Protein AF-A0A1G3M1B6-F1 (afdb_monomer)

Structure (mmCIF, N/CA/C/O backbone):
data_AF-A0A1G3M1B6-F1
#
_entry.id   AF-A0A1G3M1B6-F1
#
loop_
_atom_site.group_PDB
_atom_site.id
_atom_site.type_symbol
_atom_site.label_atom_id
_atom_site.label_alt_id
_atom_site.label_comp_id
_atom_site.label_asym_id
_atom_site.label_entity_id
_atom_site.label_seq_id
_atom_site.pdbx_PDB_ins_code
_atom_site.Cartn_x
_atom_site.Cartn_y
_atom_site.Cartn_z
_atom_site.occupancy
_atom_site.B_iso_or_equiv
_atom_site.auth_seq_id
_atom_site.auth_comp_id
_atom_site.auth_asym_id
_atom_site.auth_atom_id
_atom_site.pdbx_PDB_model_num
ATOM 1 N N . MET A 1 1 ? -58.747 -35.103 33.837 1.00 44.03 1 MET A N 1
ATOM 2 C CA . MET A 1 1 ? -58.362 -33.796 33.253 1.00 44.03 1 MET A CA 1
ATOM 3 C C . MET A 1 1 ? -57.400 -32.972 34.119 1.00 44.03 1 MET A C 1
ATOM 5 O O . MET A 1 1 ? -56.693 -32.155 33.554 1.00 44.03 1 MET A O 1
ATOM 9 N N . ALA A 1 2 ? -57.280 -33.197 35.438 1.00 38.38 2 ALA A N 1
ATOM 10 C CA . ALA A 1 2 ? -56.383 -32.405 36.297 1.00 38.38 2 ALA A CA 1
ATOM 11 C C . ALA A 1 2 ? -54.868 -32.619 36.060 1.00 38.38 2 ALA A C 1
ATOM 13 O O . ALA A 1 2 ? -54.089 -31.709 36.311 1.00 38.38 2 ALA A O 1
ATOM 14 N N . MET A 1 3 ? -54.435 -33.776 35.535 1.00 38.59 3 MET A N 1
ATOM 15 C CA . MET A 1 3 ? -53.000 -34.067 35.341 1.00 38.59 3 MET A CA 1
ATOM 16 C C . MET A 1 3 ? -52.343 -33.322 34.161 1.00 38.59 3 MET A C 1
ATOM 18 O O . MET A 1 3 ? -51.129 -33.152 34.159 1.00 38.59 3 MET A O 1
ATOM 22 N N . GLY A 1 4 ? -53.118 -32.838 33.180 1.00 49.59 4 GLY A N 1
ATOM 23 C CA . GLY A 1 4 ? -52.572 -32.116 32.019 1.00 49.59 4 GLY A CA 1
ATOM 24 C C . GLY A 1 4 ? -52.162 -30.668 32.324 1.00 49.59 4 GLY A C 1
ATOM 25 O O . GLY A 1 4 ? -51.156 -30.186 31.812 1.00 49.59 4 GLY A O 1
ATOM 26 N N . HIS A 1 5 ? -52.897 -29.989 33.212 1.00 50.50 5 HIS A N 1
ATOM 27 C CA . HIS A 1 5 ? -52.640 -28.586 33.569 1.00 50.50 5 HIS A CA 1
ATOM 28 C C . HIS A 1 5 ? -51.353 -28.399 34.385 1.00 50.50 5 HIS A C 1
ATOM 30 O O . HIS A 1 5 ? -50.631 -27.416 34.200 1.00 50.50 5 HIS A O 1
ATOM 36 N N . THR A 1 6 ? -51.041 -29.341 35.276 1.00 54.41 6 THR A N 1
ATOM 37 C CA . THR A 1 6 ? -49.850 -29.270 36.134 1.00 54.41 6 THR A CA 1
ATOM 38 C C . THR A 1 6 ? -48.569 -29.469 35.326 1.00 54.41 6 THR A C 1
ATOM 40 O O . THR A 1 6 ? -47.599 -28.747 35.537 1.00 54.41 6 THR A O 1
ATOM 43 N N . ALA A 1 7 ? -48.587 -30.384 34.350 1.00 57.50 7 ALA A N 1
ATOM 44 C CA . ALA A 1 7 ? -47.450 -30.646 33.467 1.00 57.50 7 ALA A CA 1
ATOM 45 C C . ALA A 1 7 ? -47.136 -29.453 32.549 1.00 57.50 7 ALA A C 1
ATOM 47 O O . ALA A 1 7 ? -45.978 -29.065 32.416 1.00 57.50 7 ALA A O 1
ATOM 48 N N . LEU A 1 8 ? -48.165 -28.818 31.978 1.00 60.41 8 LEU A N 1
ATOM 49 C CA . LEU A 1 8 ? -48.003 -27.643 31.118 1.00 60.41 8 LEU A CA 1
ATOM 50 C C . LEU A 1 8 ? -47.407 -26.452 31.881 1.00 60.41 8 LEU A C 1
ATOM 52 O O . LEU A 1 8 ? -46.499 -25.784 31.395 1.00 60.41 8 LEU A O 1
ATOM 56 N N . THR A 1 9 ? -47.872 -26.233 33.113 1.00 59.22 9 THR A N 1
ATOM 57 C CA . THR A 1 9 ? -47.370 -25.157 33.980 1.00 59.22 9 THR A CA 1
ATOM 58 C C . THR A 1 9 ? -45.910 -25.396 34.374 1.00 59.22 9 THR A C 1
ATOM 60 O O . THR A 1 9 ? -45.113 -24.459 34.392 1.00 59.22 9 THR A O 1
ATOM 63 N N . LEU A 1 10 ? -45.537 -26.651 34.647 1.00 62.06 10 LEU A N 1
ATOM 64 C CA . LEU A 1 10 ? -44.158 -27.025 34.958 1.00 62.06 10 LEU A CA 1
ATOM 65 C C . LEU A 1 10 ? -43.232 -26.836 33.747 1.00 62.06 10 LEU A C 1
ATOM 67 O O . LEU A 1 10 ? -42.125 -26.329 33.901 1.00 62.06 10 LEU A O 1
ATOM 71 N N . ASN A 1 11 ? -43.700 -27.188 32.546 1.00 64.31 11 ASN A N 1
ATOM 72 C CA . ASN A 1 11 ? -42.941 -27.022 31.306 1.00 64.31 11 ASN A CA 1
ATOM 73 C C . ASN A 1 11 ? -42.730 -25.547 30.953 1.00 64.31 11 ASN A C 1
ATOM 75 O O . ASN A 1 11 ? -41.626 -25.178 30.574 1.00 64.31 11 ASN A O 1
ATOM 79 N N . ILE A 1 12 ? -43.739 -24.693 31.154 1.00 61.50 12 ILE A N 1
ATOM 80 C CA . ILE A 1 12 ? -43.593 -23.241 30.970 1.00 61.50 12 ILE A CA 1
ATOM 81 C C . ILE A 1 12 ? -42.586 -22.677 31.978 1.00 61.50 12 ILE A C 1
ATOM 83 O O . ILE A 1 12 ? -41.686 -21.943 31.586 1.00 61.50 12 ILE A O 1
ATOM 87 N N . LYS A 1 13 ? -42.668 -23.062 33.260 1.00 60.50 13 LYS A N 1
ATOM 88 C CA . LYS A 1 13 ? -41.692 -22.624 34.275 1.00 60.50 13 LYS A CA 1
ATOM 89 C C . LYS A 1 13 ? -40.274 -23.112 33.983 1.00 60.50 13 LYS A C 1
ATOM 91 O O . LYS A 1 13 ? -39.322 -22.378 34.215 1.00 60.50 13 LYS A O 1
ATOM 96 N N . ARG A 1 14 ? -40.127 -24.326 33.449 1.00 63.81 14 ARG A N 1
ATOM 97 C CA . ARG A 1 14 ? -38.832 -24.884 33.050 1.00 63.81 14 ARG A CA 1
ATOM 98 C C . ARG A 1 14 ? -38.261 -24.189 31.813 1.00 63.81 14 ARG A C 1
ATOM 100 O O . ARG A 1 14 ? -37.081 -23.87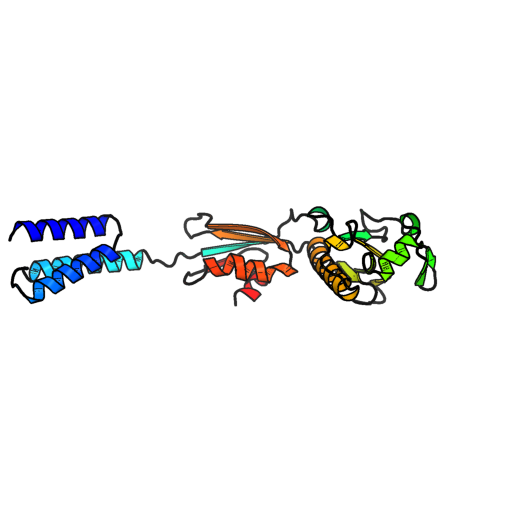3 31.817 1.00 63.81 14 ARG A O 1
ATOM 107 N N . ALA A 1 15 ? -39.088 -23.900 30.809 1.00 59.00 15 ALA A N 1
ATOM 108 C CA . ALA A 1 15 ? -38.682 -23.136 29.628 1.00 59.00 15 ALA A CA 1
ATOM 109 C C . ALA A 1 15 ? -38.277 -21.699 29.997 1.00 59.00 15 ALA A C 1
ATOM 111 O O . ALA A 1 15 ? -37.274 -21.201 29.499 1.00 59.00 15 ALA A O 1
ATOM 112 N N . LEU A 1 16 ? -38.997 -21.067 30.933 1.00 59.03 16 LEU A N 1
ATOM 113 C CA . LEU A 1 16 ? -38.626 -19.761 31.491 1.00 59.03 16 LEU A CA 1
ATOM 114 C C . LEU A 1 16 ? -37.330 -19.812 32.316 1.00 59.03 16 LEU A C 1
ATOM 116 O O . LEU A 1 16 ? -36.578 -18.852 32.305 1.00 59.03 16 LEU A O 1
ATOM 120 N N . SER A 1 17 ? -37.048 -20.921 33.007 1.00 56.62 17 SER A N 1
ATOM 121 C CA . SER A 1 17 ? -35.787 -21.121 33.740 1.00 56.62 17 SER A CA 1
ATOM 122 C C . SER A 1 17 ? -34.580 -21.389 32.832 1.00 56.62 17 SER A C 1
ATOM 124 O O . SER A 1 17 ? -33.453 -21.299 33.310 1.00 56.62 17 SER A O 1
ATOM 126 N N . ASN A 1 18 ? -34.811 -21.759 31.570 1.00 56.44 18 ASN A N 1
ATOM 127 C CA . ASN A 1 18 ? -33.785 -22.093 30.581 1.00 56.44 18 ASN A CA 1
ATOM 128 C C . ASN A 1 18 ? -33.646 -21.010 29.485 1.00 56.44 18 ASN A C 1
ATOM 130 O O . ASN A 1 18 ? -33.019 -21.272 28.466 1.00 56.44 18 ASN A O 1
ATOM 134 N N . ASP A 1 19 ? -34.261 -19.832 29.660 1.00 57.47 19 ASP A N 1
ATOM 135 C CA . ASP A 1 19 ? -34.273 -18.709 28.700 1.00 57.47 19 ASP A CA 1
ATOM 136 C C . ASP A 1 19 ? -34.833 -19.033 27.285 1.00 57.47 19 ASP A C 1
ATOM 138 O O . ASP A 1 19 ? -34.666 -18.271 26.331 1.00 57.47 19 ASP A O 1
ATOM 142 N N . GLU A 1 20 ? -35.617 -20.108 27.125 1.00 66.25 20 GLU A N 1
ATOM 143 C CA . GLU A 1 20 ? -36.234 -20.518 25.847 1.00 66.25 20 GLU A CA 1
ATOM 144 C C . GLU A 1 20 ? -37.612 -19.855 25.619 1.00 66.25 20 GLU A C 1
ATOM 146 O O . GLU A 1 20 ? -38.667 -20.498 25.531 1.00 66.25 20 GLU A O 1
ATOM 151 N N . LEU A 1 21 ? -37.625 -18.524 25.514 1.00 56.81 21 LEU A N 1
ATOM 152 C CA . LEU A 1 21 ? -38.850 -17.708 25.500 1.00 56.81 21 LEU A CA 1
ATOM 153 C C . LEU A 1 21 ? -39.761 -17.958 24.281 1.00 56.81 21 LEU A C 1
ATOM 155 O O . LEU A 1 21 ? -40.980 -17.792 24.374 1.00 56.81 21 LEU A O 1
ATOM 159 N N . GLY A 1 22 ? -39.194 -18.393 23.150 1.00 57.78 22 GLY A N 1
ATOM 160 C CA . GLY A 1 22 ? -39.954 -18.810 21.965 1.00 57.78 22 GLY A CA 1
ATOM 161 C C . GLY A 1 22 ? -40.825 -20.037 22.243 1.00 57.78 22 GLY A C 1
ATOM 162 O O . GLY A 1 22 ? -42.031 -20.006 21.997 1.00 57.78 22 GLY A O 1
ATOM 163 N N . VAL A 1 23 ? -40.235 -21.055 22.876 1.00 66.75 23 VAL A N 1
ATOM 164 C CA . VAL A 1 23 ? -40.915 -22.292 23.286 1.00 66.75 23 VAL A CA 1
ATOM 165 C C . VAL A 1 23 ? -41.970 -21.989 24.350 1.00 66.75 23 VAL A C 1
ATOM 167 O O . VAL A 1 23 ? -43.101 -22.463 24.261 1.00 66.75 23 VAL A O 1
ATOM 170 N N . ALA A 1 24 ? -41.655 -21.127 25.323 1.00 60.12 24 ALA A N 1
ATOM 171 C CA . ALA A 1 24 ? -42.616 -20.705 26.343 1.00 60.12 24 ALA A CA 1
ATOM 172 C C . ALA A 1 24 ? -43.826 -19.951 25.745 1.00 60.12 24 ALA A C 1
ATOM 174 O O . ALA A 1 24 ? -44.966 -20.195 26.152 1.00 60.12 24 ALA A O 1
ATOM 175 N N . LYS A 1 25 ? -43.603 -19.063 24.763 1.00 59.66 25 LYS A N 1
ATOM 176 C CA . LYS A 1 25 ? -44.666 -18.321 24.056 1.00 59.66 25 LYS A CA 1
ATOM 177 C C . LYS A 1 25 ? -45.545 -19.239 23.205 1.00 59.66 25 LYS A C 1
ATOM 179 O O . LYS A 1 25 ? -46.758 -19.034 23.166 1.00 59.66 25 LYS A O 1
ATOM 184 N N . GLU A 1 26 ? -44.957 -20.231 22.545 1.00 66.50 26 GLU A N 1
ATOM 185 C CA . GLU A 1 26 ? -45.672 -21.202 21.712 1.00 66.50 26 GLU A CA 1
ATOM 186 C C . GLU A 1 26 ? -46.520 -22.155 22.564 1.00 66.50 26 GLU A C 1
ATOM 188 O O . GLU A 1 26 ? -47.730 -22.243 22.356 1.00 66.50 26 GLU A O 1
ATOM 193 N N . LEU A 1 27 ? -45.947 -22.715 23.637 1.00 65.31 27 LEU A N 1
ATOM 194 C CA . LEU A 1 27 ? -46.677 -23.536 24.610 1.00 65.31 27 LEU A CA 1
ATOM 195 C C . LEU A 1 27 ? -47.855 -22.782 25.242 1.00 65.31 27 LEU A C 1
ATOM 197 O O . LEU A 1 27 ? -48.919 -23.362 25.464 1.00 65.31 27 LEU A O 1
ATOM 201 N N . LEU A 1 28 ? -47.696 -21.483 25.521 1.00 60.91 28 LEU A N 1
ATOM 202 C CA . LEU A 1 28 ? -48.781 -20.652 26.043 1.00 60.91 28 LEU A CA 1
ATOM 203 C C . LEU A 1 28 ? -49.847 -20.349 24.979 1.00 60.91 28 LEU A C 1
ATOM 205 O O . LEU A 1 28 ? -51.035 -20.299 25.302 1.00 60.91 28 LEU A O 1
ATOM 209 N N . ARG A 1 29 ? -49.449 -20.137 23.719 1.00 63.00 29 ARG A N 1
ATOM 210 C CA . ARG A 1 29 ? -50.378 -19.924 22.601 1.00 63.00 29 ARG A CA 1
ATOM 211 C C . ARG A 1 29 ? -51.223 -21.171 22.358 1.00 63.00 29 ARG A C 1
ATOM 213 O O . ARG A 1 29 ? -52.436 -21.037 22.224 1.00 63.00 29 ARG A O 1
ATOM 220 N N . ASP A 1 30 ? -50.618 -22.350 22.404 1.00 65.31 30 ASP A N 1
ATOM 221 C CA . ASP A 1 30 ? -51.312 -23.634 22.264 1.00 65.31 30 ASP A CA 1
ATOM 222 C C . ASP A 1 30 ? -52.236 -23.912 23.458 1.00 65.31 30 ASP A C 1
ATOM 224 O O . ASP A 1 30 ? -53.377 -24.362 23.296 1.00 65.31 30 ASP A O 1
ATOM 228 N N . ALA A 1 31 ? -51.801 -23.548 24.670 1.00 59.53 31 ALA A N 1
ATOM 229 C CA . ALA A 1 31 ? -52.639 -23.582 25.867 1.00 59.53 31 ALA A CA 1
ATOM 230 C C . ALA A 1 31 ? -53.869 -22.670 25.728 1.00 59.53 31 ALA A C 1
ATOM 232 O O . ALA A 1 31 ? -54.990 -23.070 26.023 1.00 59.53 31 ALA A O 1
ATOM 233 N N . LEU A 1 32 ? -53.677 -21.436 25.256 1.00 55.38 32 LEU A N 1
ATOM 234 C CA . LEU A 1 32 ? -54.751 -20.455 25.080 1.00 55.38 32 LEU A CA 1
ATOM 235 C C . LEU A 1 32 ? -55.671 -20.797 23.900 1.00 55.38 32 LEU A C 1
ATOM 237 O O . LEU A 1 32 ? -56.878 -20.577 23.997 1.00 55.38 32 LEU A O 1
ATOM 241 N N . GLY A 1 33 ? -55.128 -21.372 22.825 1.00 55.00 33 GLY A N 1
ATOM 242 C CA . GLY A 1 33 ? -55.884 -21.863 21.673 1.00 55.00 33 GLY A CA 1
ATOM 243 C C . GLY A 1 33 ? -56.775 -23.055 22.028 1.00 55.00 33 GLY A C 1
ATOM 244 O O . GLY A 1 33 ? -57.937 -23.093 21.630 1.00 55.00 33 GLY A O 1
ATOM 245 N N . SER A 1 34 ? -56.281 -23.976 22.860 1.00 54.16 34 SER A N 1
ATOM 246 C CA . SER A 1 34 ? -57.078 -25.097 23.384 1.00 54.16 34 SER A CA 1
ATOM 247 C C . SER A 1 34 ? -58.117 -24.674 24.440 1.00 54.16 34 SER A C 1
ATOM 249 O O . SER A 1 34 ? -59.153 -25.325 24.583 1.00 54.16 34 SER A O 1
ATOM 251 N N . LEU A 1 35 ? -57.910 -23.539 25.121 1.00 48.62 35 LEU A N 1
ATOM 252 C CA . LEU A 1 35 ? -58.845 -22.958 26.099 1.00 48.62 35 LEU A CA 1
ATOM 253 C C . LEU A 1 35 ? -60.048 -22.232 25.483 1.00 48.62 35 LEU A C 1
ATOM 255 O O . LEU A 1 35 ? -61.020 -21.973 26.193 1.00 48.62 35 LEU A O 1
ATOM 259 N N . GLY A 1 36 ? -60.032 -21.948 24.177 1.00 45.16 36 GLY A N 1
ATOM 260 C CA . GLY A 1 36 ? -61.190 -21.399 23.461 1.00 45.16 36 GLY A CA 1
ATOM 261 C C . GLY A 1 36 ? -62.419 -22.322 23.455 1.00 45.16 36 GLY A C 1
ATOM 262 O O . GLY A 1 36 ? -63.509 -21.868 23.117 1.00 45.16 36 GLY A O 1
ATOM 263 N N . GLY A 1 37 ? -62.263 -23.595 23.850 1.00 42.78 37 GLY A N 1
ATOM 264 C CA . GLY A 1 37 ? -63.334 -24.596 23.850 1.00 42.78 37 GLY A CA 1
ATOM 265 C C . GLY A 1 37 ? -63.763 -25.151 25.212 1.00 42.78 37 GLY A C 1
ATOM 266 O O . GLY A 1 37 ? -64.816 -25.779 25.282 1.00 42.78 37 GLY A O 1
ATOM 267 N N . LEU A 1 38 ? -63.013 -24.954 26.303 1.00 36.50 38 LEU A N 1
ATOM 268 C CA . LEU A 1 38 ? -63.333 -25.578 27.596 1.00 36.50 38 LEU A CA 1
ATOM 269 C C . LEU A 1 38 ? -63.014 -24.634 28.761 1.00 36.50 38 LEU A C 1
ATOM 271 O O . LEU A 1 38 ? -61.859 -24.329 29.054 1.00 36.50 38 LEU A O 1
ATOM 275 N N . GLY A 1 39 ? -64.067 -24.177 29.444 1.00 44.47 39 GLY A N 1
ATOM 276 C CA . GLY A 1 39 ? -63.968 -23.380 30.663 1.00 44.47 39 GLY A CA 1
ATOM 277 C C . GLY A 1 39 ? -63.255 -24.158 31.766 1.00 44.47 39 GLY A C 1
ATOM 278 O O . GLY A 1 39 ? -63.815 -25.098 32.324 1.00 44.47 39 GLY A O 1
ATOM 279 N N . GLY A 1 40 ? -62.015 -23.782 32.075 1.00 47.31 40 GLY A N 1
ATOM 280 C CA . GLY A 1 40 ? -61.227 -24.544 33.042 1.00 47.31 40 GLY A CA 1
ATOM 281 C C . GLY A 1 40 ? -59.827 -24.019 33.331 1.00 47.31 40 GLY A C 1
ATOM 282 O O . GLY A 1 40 ? -58.933 -24.807 33.607 1.00 47.31 40 GLY A O 1
ATOM 283 N N . LEU A 1 41 ? -59.609 -22.707 33.289 1.00 49.25 41 LEU A N 1
ATOM 284 C CA . LEU A 1 41 ? -58.460 -22.084 33.944 1.00 49.25 41 LEU A CA 1
ATOM 285 C C . LEU A 1 41 ? -58.998 -20.883 34.710 1.00 49.25 41 LEU A C 1
ATOM 287 O O . LEU A 1 41 ? -59.604 -19.990 34.115 1.00 49.25 41 LEU A O 1
ATOM 291 N N . ASP A 1 42 ? -58.849 -20.910 36.036 1.00 58.03 42 ASP A N 1
ATOM 292 C CA . ASP A 1 42 ? -59.257 -19.805 36.895 1.00 58.03 42 ASP A CA 1
ATOM 293 C C . ASP A 1 42 ? -58.657 -18.508 36.334 1.00 58.03 42 ASP A C 1
ATOM 295 O O . ASP A 1 42 ? -57.450 -18.424 36.073 1.00 58.03 42 ASP A O 1
ATOM 299 N N . LYS A 1 43 ? -59.510 -17.503 36.097 1.00 56.09 43 LYS A N 1
ATOM 300 C CA . LYS A 1 43 ? -59.116 -16.208 35.518 1.00 56.09 43 LYS A CA 1
ATOM 301 C C . LYS A 1 43 ? -57.971 -15.582 36.319 1.00 56.09 43 LYS A C 1
ATOM 303 O O . LYS A 1 43 ? -57.142 -14.870 35.753 1.00 56.09 43 LYS A O 1
ATOM 308 N N . THR A 1 44 ? -57.903 -15.897 37.609 1.00 55.50 44 THR A N 1
ATOM 309 C CA . THR A 1 44 ? -56.838 -15.510 38.535 1.00 55.50 44 THR A CA 1
ATOM 310 C C . THR A 1 44 ? -55.486 -16.116 38.150 1.00 55.50 44 THR A C 1
ATOM 312 O O . THR A 1 44 ? -54.487 -15.403 38.090 1.00 55.50 44 THR A O 1
ATOM 315 N N . MET A 1 45 ? -55.450 -17.401 37.790 1.00 53.56 45 MET A N 1
ATOM 316 C CA . MET A 1 45 ? -54.224 -18.116 37.421 1.00 53.56 45 MET A CA 1
ATOM 317 C C . MET A 1 45 ? -53.722 -17.715 36.028 1.00 53.56 45 MET A C 1
ATOM 319 O O . MET A 1 45 ? -52.528 -17.493 35.839 1.00 53.56 45 MET A O 1
ATOM 323 N N . ALA A 1 46 ? -54.630 -17.504 35.068 1.00 56.94 46 ALA A N 1
ATOM 324 C CA . ALA A 1 46 ? -54.271 -16.958 33.756 1.00 56.94 46 ALA A CA 1
ATOM 325 C C . ALA A 1 46 ? -53.707 -15.527 33.858 1.00 56.94 46 ALA A C 1
ATOM 327 O O . ALA A 1 46 ? -52.792 -15.158 33.120 1.00 56.94 46 ALA A O 1
ATOM 328 N N . ARG A 1 47 ? -54.231 -14.719 34.790 1.00 60.66 47 ARG A N 1
ATOM 329 C CA . ARG A 1 47 ? -53.720 -13.374 35.077 1.00 60.66 47 ARG A CA 1
ATOM 330 C C . ARG A 1 47 ? -52.343 -13.417 35.743 1.00 60.66 47 ARG A C 1
ATOM 332 O O . ARG A 1 47 ? -51.501 -12.605 35.379 1.00 60.66 47 ARG A O 1
ATOM 339 N N . ALA A 1 48 ? -52.103 -14.370 36.646 1.00 60.69 48 ALA A N 1
ATOM 340 C CA . ALA A 1 48 ? -50.806 -14.568 37.295 1.00 60.69 48 ALA A CA 1
ATOM 341 C C . ALA A 1 48 ? -49.717 -15.000 36.298 1.00 60.69 48 ALA A C 1
ATOM 343 O O . ALA A 1 48 ? -48.657 -14.388 36.264 1.00 60.69 48 ALA A O 1
ATOM 344 N N . ILE A 1 49 ? -50.005 -15.965 35.417 1.00 60.47 49 ILE A N 1
ATOM 345 C CA . ILE A 1 49 ? -49.045 -16.424 34.396 1.00 60.47 49 ILE A CA 1
ATOM 346 C C . ILE A 1 49 ? -48.746 -15.315 33.379 1.00 60.47 49 ILE A C 1
ATOM 348 O O . ILE A 1 49 ? -47.597 -15.128 32.992 1.00 60.47 49 ILE A O 1
ATOM 352 N N . ARG A 1 50 ? -49.754 -14.528 32.968 1.00 60.88 50 ARG A N 1
ATOM 353 C CA . ARG A 1 50 ? -49.512 -13.344 32.125 1.00 60.88 50 ARG A CA 1
ATOM 354 C C . ARG A 1 50 ? -48.663 -12.297 32.832 1.00 60.88 50 ARG A C 1
ATOM 356 O O . ARG A 1 50 ? -47.855 -11.672 32.164 1.00 60.88 50 ARG A O 1
ATOM 363 N N . ALA A 1 51 ? -48.862 -12.084 34.133 1.00 63.53 51 ALA A N 1
ATOM 364 C CA . ALA A 1 51 ? -48.057 -11.146 34.903 1.00 63.53 51 ALA A CA 1
ATOM 365 C C . ALA A 1 51 ? -46.603 -11.623 34.999 1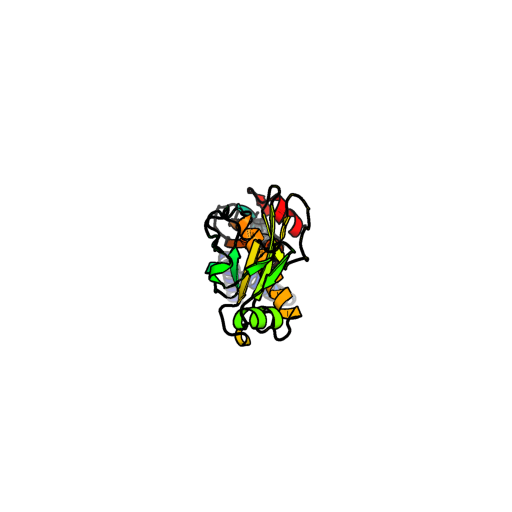.00 63.53 51 ALA A C 1
ATOM 367 O O . ALA A 1 51 ? -45.729 -10.837 34.668 1.00 63.53 51 ALA A O 1
ATOM 368 N N . GLU A 1 52 ? -46.363 -12.900 35.326 1.00 58.06 52 GLU A N 1
ATOM 369 C CA . GLU A 1 52 ? -45.017 -13.500 35.359 1.00 58.06 52 GLU A CA 1
ATOM 370 C C . GLU A 1 52 ? -44.325 -13.467 33.993 1.00 58.06 52 GLU A C 1
ATOM 372 O O . GLU A 1 52 ? -43.149 -13.134 33.916 1.00 58.06 52 GLU A O 1
ATOM 377 N N . LEU A 1 53 ? -45.043 -13.749 32.900 1.00 57.03 53 LEU A N 1
ATOM 378 C CA . LEU A 1 53 ? -44.499 -13.614 31.546 1.00 57.03 53 LEU A CA 1
ATOM 379 C C . LEU A 1 53 ? -44.199 -12.167 31.177 1.00 57.03 53 LEU A C 1
ATOM 381 O O . LEU A 1 53 ? -43.281 -11.931 30.405 1.00 57.03 53 LEU 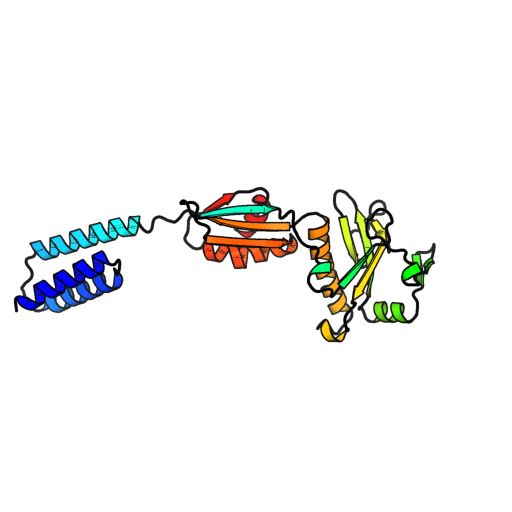A O 1
ATOM 385 N N . ARG A 1 54 ? -44.969 -11.206 31.695 1.00 60.38 54 ARG A N 1
ATOM 386 C CA . ARG A 1 54 ? -44.728 -9.784 31.455 1.00 60.38 54 ARG A CA 1
ATOM 387 C C . ARG A 1 54 ? -43.535 -9.292 32.259 1.00 60.38 54 ARG A C 1
ATOM 389 O O . ARG A 1 54 ? -42.713 -8.618 31.681 1.00 60.38 54 ARG A O 1
ATOM 396 N N . THR A 1 55 ? -43.367 -9.699 33.517 1.00 60.25 55 THR A N 1
ATOM 397 C CA . THR A 1 55 ? -42.143 -9.407 34.282 1.00 60.25 55 THR A CA 1
ATOM 398 C C . THR A 1 55 ? -40.923 -10.157 33.757 1.00 60.25 55 THR A C 1
ATOM 400 O O . THR A 1 55 ? -39.832 -9.606 33.807 1.00 60.25 55 THR A O 1
ATOM 403 N N . ALA A 1 56 ? -41.073 -11.376 33.232 1.00 54.31 56 ALA A N 1
ATOM 404 C CA . ALA A 1 56 ? -39.987 -12.091 32.561 1.00 54.31 56 ALA A CA 1
ATOM 405 C C . ALA A 1 56 ? -39.655 -11.465 31.198 1.00 54.31 56 ALA A C 1
ATOM 407 O O . ALA A 1 56 ? -38.488 -11.359 30.853 1.00 54.31 56 ALA A O 1
ATOM 408 N N . SER A 1 57 ? -40.660 -11.001 30.445 1.00 52.28 57 SER A N 1
ATOM 409 C CA . SER A 1 57 ? -40.468 -10.246 29.200 1.00 52.28 57 SER A CA 1
ATOM 410 C C . SER A 1 57 ? -39.849 -8.884 29.473 1.00 52.28 57 SER A C 1
ATOM 412 O O . SER A 1 57 ? -38.903 -8.548 28.793 1.00 52.28 57 SER A O 1
ATOM 414 N N . ASP A 1 58 ? -40.309 -8.138 30.477 1.00 48.25 58 ASP A N 1
ATOM 415 C CA . ASP A 1 58 ? -39.745 -6.842 30.868 1.00 48.25 58 ASP A CA 1
ATOM 416 C C . ASP A 1 58 ? -38.328 -7.031 31.435 1.00 48.25 58 ASP A C 1
ATOM 418 O O . ASP A 1 58 ? -37.433 -6.258 31.125 1.00 48.25 58 ASP A O 1
ATOM 422 N N . GLY A 1 59 ? -38.089 -8.095 32.212 1.00 43.00 59 GLY A N 1
ATOM 423 C CA . GLY A 1 59 ? -36.768 -8.458 32.735 1.00 43.00 59 GLY A CA 1
ATOM 424 C C . GLY A 1 59 ? -35.799 -8.987 31.673 1.00 43.00 59 GLY A C 1
ATOM 425 O O . GLY A 1 59 ? -34.590 -8.902 31.870 1.00 43.00 59 GLY A O 1
ATOM 426 N N . MET A 1 60 ? -36.308 -9.494 30.545 1.00 41.84 60 MET A N 1
ATOM 427 C CA . MET A 1 60 ? -35.509 -9.964 29.411 1.00 41.84 60 MET A CA 1
ATOM 428 C C . MET A 1 60 ? -35.387 -8.912 28.301 1.00 41.84 60 MET A C 1
ATOM 430 O O . MET A 1 60 ? -34.349 -8.855 27.662 1.00 41.84 60 MET A O 1
ATOM 434 N N . GLU A 1 61 ? -36.351 -8.002 28.141 1.00 36.50 61 GLU A N 1
ATOM 435 C CA . GLU A 1 61 ? -36.198 -6.737 27.403 1.00 36.50 61 GLU A CA 1
ATOM 436 C C . GLU A 1 61 ? -35.157 -5.847 28.094 1.00 36.50 61 GLU A C 1
ATOM 438 O O . GLU A 1 61 ? -34.393 -5.175 27.413 1.00 36.50 61 GLU A O 1
ATOM 443 N N . HIS A 1 62 ? -35.019 -5.944 29.422 1.00 38.22 62 HIS A N 1
ATOM 444 C CA . HIS A 1 62 ? -33.893 -5.365 30.161 1.00 38.22 62 HIS A CA 1
ATOM 445 C C . HIS A 1 62 ? -32.591 -6.190 30.117 1.00 38.22 62 HIS A C 1
ATOM 447 O O . HIS A 1 62 ? -31.577 -5.701 30.604 1.00 38.22 62 HIS A O 1
ATOM 453 N N . ARG A 1 63 ? -32.601 -7.413 29.561 1.00 36.62 63 ARG A N 1
ATOM 454 C CA . ARG A 1 63 ? -31.392 -8.187 29.192 1.00 36.62 63 ARG A CA 1
ATOM 455 C C . ARG A 1 63 ? -31.063 -8.105 27.700 1.00 36.62 63 ARG A C 1
ATOM 457 O O . ARG A 1 63 ? -29.982 -8.508 27.302 1.00 36.62 63 ARG A O 1
ATOM 464 N N . VAL A 1 64 ? -31.951 -7.522 26.894 1.00 39.91 64 VAL A N 1
ATOM 465 C CA . VAL A 1 64 ? -31.592 -6.820 25.654 1.00 39.91 64 VAL A CA 1
ATOM 466 C C . VAL A 1 64 ? -31.228 -5.378 26.030 1.00 39.91 64 VAL A C 1
ATOM 468 O O . VAL A 1 64 ? -31.693 -4.404 25.445 1.00 39.91 64 VAL A O 1
ATOM 471 N N . THR A 1 65 ? -30.420 -5.217 27.076 1.00 38.38 65 THR A N 1
ATOM 472 C CA . THR A 1 65 ? -29.583 -4.032 27.213 1.00 38.38 65 THR A CA 1
ATOM 473 C C . THR A 1 65 ? -28.705 -4.007 25.979 1.00 38.38 65 THR A C 1
ATOM 475 O O . THR A 1 65 ? -28.051 -4.999 25.676 1.00 38.38 65 THR A O 1
ATOM 478 N N . GLY A 1 66 ? -28.767 -2.920 25.212 1.00 46.69 66 GLY A N 1
ATOM 479 C CA . GLY A 1 66 ? -27.847 -2.716 24.108 1.00 46.69 66 GLY A CA 1
ATOM 480 C C . GLY A 1 66 ? -26.436 -2.851 24.651 1.00 46.69 66 GLY A C 1
ATOM 481 O O . GLY A 1 66 ? -26.008 -1.988 25.409 1.00 46.69 66 GLY A O 1
ATOM 482 N N . ASP A 1 67 ? -25.761 -3.954 24.321 1.00 62.97 67 ASP A N 1
ATOM 483 C CA . ASP A 1 67 ? -24.356 -4.126 24.662 1.00 62.97 67 ASP A CA 1
ATOM 484 C C . ASP A 1 67 ? -23.635 -2.950 24.026 1.00 62.97 67 ASP A C 1
ATOM 486 O O . ASP A 1 67 ? -23.514 -2.877 22.796 1.00 62.97 67 ASP A O 1
ATOM 490 N N . LYS A 1 68 ? -23.231 -1.986 24.847 1.00 81.19 68 LYS A N 1
ATOM 491 C CA . LYS A 1 68 ? -22.439 -0.885 24.350 1.00 81.19 68 LYS A CA 1
ATOM 492 C C . LYS A 1 68 ? -21.072 -1.459 24.006 1.00 81.19 68 LYS A C 1
ATOM 494 O O . LYS A 1 68 ? -20.364 -1.965 24.872 1.00 81.19 68 LYS A O 1
ATOM 499 N N . LEU A 1 69 ? -20.714 -1.405 22.733 1.00 87.00 69 LEU A N 1
ATOM 500 C CA . LEU A 1 69 ? -19.422 -1.879 22.263 1.00 87.00 69 LEU A CA 1
ATOM 501 C C . LEU A 1 69 ? -18.398 -0.754 22.303 1.00 87.00 69 LEU A C 1
ATOM 503 O O . LEU A 1 69 ? -18.690 0.391 21.948 1.00 87.00 69 LEU A O 1
ATOM 507 N N . ILE A 1 70 ? -17.180 -1.083 22.704 1.00 89.38 70 ILE A N 1
ATOM 508 C CA . ILE A 1 70 ? -16.044 -0.173 22.651 1.00 89.38 70 ILE A CA 1
ATOM 509 C C . ILE A 1 70 ? -15.155 -0.649 21.511 1.00 89.38 70 ILE A C 1
ATOM 511 O O . ILE A 1 70 ? -14.596 -1.739 21.559 1.00 89.38 70 ILE A O 1
ATOM 515 N N . VAL A 1 71 ? -15.042 0.172 20.470 1.00 90.31 71 VAL A N 1
ATOM 516 C CA . VAL A 1 71 ? -14.134 -0.080 19.349 1.00 90.31 71 VAL A CA 1
ATOM 517 C C . VAL A 1 71 ? -12.891 0.766 19.560 1.00 90.31 71 VAL A C 1
ATOM 519 O O . VAL A 1 71 ? -12.943 1.995 19.458 1.00 90.31 71 VAL A O 1
ATOM 522 N N . THR A 1 72 ? -11.770 0.123 19.844 1.00 91.56 72 THR A N 1
ATOM 523 C CA . THR A 1 72 ? -10.481 0.787 20.012 1.00 91.56 72 THR A CA 1
ATOM 524 C C . THR A 1 72 ? -9.659 0.611 18.745 1.00 91.56 72 THR A C 1
ATOM 526 O O . THR A 1 72 ? -9.392 -0.509 18.330 1.00 91.56 72 THR A O 1
ATOM 529 N N . VAL A 1 73 ? -9.253 1.719 18.122 1.00 92.19 73 VAL A N 1
ATOM 530 C CA . VAL A 1 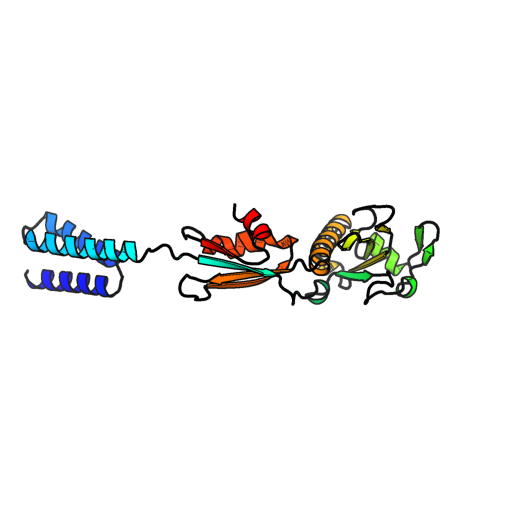73 ? -8.415 1.709 16.913 1.00 92.19 73 VAL A CA 1
ATOM 531 C C . VAL A 1 73 ? -7.045 2.287 17.240 1.00 92.19 73 VAL A C 1
ATOM 533 O O . VAL A 1 73 ? -6.934 3.424 17.715 1.00 92.19 73 VAL A O 1
ATOM 536 N N . LYS A 1 74 ? -5.997 1.515 16.973 1.00 91.69 74 LYS A N 1
ATOM 537 C CA . LYS A 1 74 ? -4.607 1.856 17.296 1.00 91.69 74 LYS A CA 1
ATOM 538 C C . LYS A 1 74 ? -3.741 1.801 16.040 1.00 91.69 74 LYS A C 1
ATOM 540 O O . LYS A 1 74 ? -4.079 1.108 15.080 1.00 91.69 74 LYS A O 1
ATOM 545 N N . TYR A 1 75 ? -2.632 2.538 16.068 1.00 90.75 75 TYR A N 1
ATOM 546 C CA . TYR A 1 75 ? -1.578 2.358 15.078 1.00 90.75 75 TYR A CA 1
ATOM 547 C C . TYR A 1 75 ? -0.837 1.052 15.350 1.00 90.75 75 TYR A C 1
ATOM 549 O O . TYR A 1 75 ? -0.536 0.728 16.500 1.00 90.75 75 TYR A O 1
ATOM 557 N N . ASP A 1 76 ? -0.544 0.321 14.285 1.00 88.12 76 ASP A N 1
ATOM 558 C CA . ASP A 1 76 ? 0.268 -0.887 14.334 1.00 88.12 76 ASP A CA 1
ATOM 559 C C . ASP A 1 76 ? 1.739 -0.513 14.116 1.00 88.12 76 ASP A C 1
ATOM 561 O O . ASP A 1 76 ? 2.151 -0.164 13.006 1.00 88.12 76 ASP A O 1
ATOM 565 N N . SER A 1 77 ? 2.532 -0.538 15.190 1.00 81.62 77 SER A N 1
ATOM 566 C CA . SER A 1 77 ? 3.971 -0.261 15.121 1.00 81.62 77 SER A CA 1
ATOM 567 C C . SER A 1 77 ? 4.789 -1.430 14.576 1.00 81.62 77 SER A C 1
ATOM 569 O O . SER A 1 77 ? 5.921 -1.216 14.146 1.00 81.62 77 SER A O 1
ATOM 571 N N . ASP A 1 78 ? 4.226 -2.640 14.588 1.00 85.25 78 ASP A N 1
ATOM 572 C CA . ASP A 1 78 ? 4.884 -3.878 14.161 1.00 85.25 78 ASP A CA 1
ATOM 573 C C . ASP A 1 78 ? 4.396 -4.315 12.768 1.00 85.25 78 ASP A C 1
ATOM 575 O O . ASP A 1 78 ? 4.493 -5.485 12.382 1.00 85.25 78 ASP A O 1
ATOM 579 N N . LEU A 1 79 ? 3.909 -3.345 11.985 1.00 84.94 79 LEU A N 1
ATOM 580 C CA . LEU A 1 79 ? 3.433 -3.545 10.628 1.00 84.94 79 LEU A CA 1
ATOM 581 C C . LEU A 1 79 ? 4.557 -4.096 9.750 1.00 84.94 79 LEU A C 1
ATOM 583 O O . LEU A 1 79 ? 5.563 -3.440 9.455 1.00 84.94 79 LEU A O 1
ATOM 587 N N . GLN A 1 80 ? 4.369 -5.327 9.307 1.00 84.44 80 GLN A N 1
ATOM 588 C CA . GLN A 1 80 ? 5.335 -5.992 8.453 1.00 84.44 80 GLN A CA 1
ATOM 589 C C . GLN A 1 80 ? 5.376 -5.335 7.057 1.00 84.44 80 GLN A C 1
ATOM 591 O O . GLN A 1 80 ? 4.397 -4.752 6.577 1.00 84.44 80 GLN A O 1
ATOM 596 N N . CYS A 1 81 ? 6.540 -5.399 6.407 1.00 85.12 81 CYS A N 1
ATOM 597 C CA . CYS A 1 81 ? 6.749 -4.765 5.111 1.00 85.12 81 CYS A CA 1
ATOM 598 C C . CYS A 1 81 ? 6.007 -5.530 4.000 1.00 85.12 81 CYS A C 1
ATOM 600 O O . CYS A 1 81 ? 6.163 -6.750 3.915 1.00 85.12 81 CYS A O 1
ATOM 602 N N . PRO A 1 82 ? 5.299 -4.850 3.075 1.00 85.12 82 PRO A N 1
ATOM 603 C CA . PRO A 1 82 ? 4.625 -5.506 1.949 1.00 85.12 82 PRO A CA 1
ATOM 604 C C . PRO A 1 82 ? 5.551 -6.344 1.059 1.00 85.12 82 PRO A C 1
ATOM 606 O O . PRO A 1 82 ? 5.100 -7.266 0.382 1.00 85.12 82 PRO A O 1
ATOM 609 N N . THR A 1 83 ? 6.854 -6.041 1.041 1.00 82.31 83 THR A N 1
ATOM 610 C CA . THR A 1 83 ? 7.841 -6.847 0.306 1.00 82.31 83 THR A CA 1
ATOM 611 C C . THR A 1 83 ? 8.073 -8.222 0.925 1.00 82.31 83 THR A C 1
ATOM 613 O O . THR A 1 83 ? 8.538 -9.112 0.219 1.00 82.31 83 THR A O 1
ATOM 616 N N . ASP A 1 84 ? 7.753 -8.405 2.207 1.00 77.56 84 ASP A N 1
ATOM 617 C CA . ASP A 1 84 ? 8.118 -9.592 2.986 1.00 77.56 84 ASP A CA 1
ATOM 618 C C . ASP A 1 84 ? 7.006 -10.660 2.999 1.00 77.56 84 ASP A C 1
ATOM 620 O O . ASP A 1 84 ? 7.259 -11.799 3.386 1.00 77.56 84 ASP A O 1
ATOM 624 N N . TRP A 1 85 ? 5.782 -10.310 2.579 1.00 64.38 85 TRP A N 1
ATOM 625 C CA . TRP A 1 85 ? 4.578 -11.143 2.751 1.00 64.38 85 TRP A CA 1
ATOM 626 C C . TRP A 1 85 ? 4.392 -12.233 1.701 1.00 64.38 85 TRP A C 1
ATOM 628 O O . TRP A 1 85 ? 3.927 -13.314 2.042 1.00 64.38 85 TRP A O 1
ATOM 638 N N . ASP A 1 86 ? 4.751 -11.972 0.442 1.00 57.41 86 ASP A N 1
ATOM 639 C CA . ASP A 1 86 ? 4.604 -12.965 -0.640 1.00 57.41 86 ASP A CA 1
ATOM 640 C C . ASP A 1 86 ? 5.500 -12.685 -1.874 1.00 57.41 86 ASP A C 1
ATOM 642 O O . ASP A 1 86 ? 5.359 -13.315 -2.925 1.00 57.41 86 ASP A O 1
ATOM 646 N N . CYS A 1 87 ? 6.447 -11.739 -1.757 1.00 54.06 87 CYS A N 1
ATOM 647 C CA . CYS A 1 87 ? 7.549 -11.481 -2.702 1.00 54.06 87 CYS A CA 1
ATOM 648 C C . CYS A 1 87 ? 7.167 -11.461 -4.196 1.00 54.06 87 CYS A C 1
ATOM 650 O O . CYS A 1 87 ? 7.827 -12.073 -5.039 1.00 54.06 87 CYS A O 1
ATOM 652 N N . GLN A 1 88 ? 6.090 -10.767 -4.550 1.00 76.25 88 GLN A N 1
ATOM 653 C CA . GLN A 1 88 ? 5.668 -10.634 -5.943 1.00 76.25 88 GLN A CA 1
ATOM 654 C C . GLN A 1 88 ? 6.370 -9.461 -6.638 1.00 76.25 88 GLN A C 1
ATOM 656 O O . GLN A 1 88 ? 7.024 -9.647 -7.670 1.00 76.25 88 GLN A O 1
ATOM 661 N N . TRP A 1 89 ? 6.327 -8.286 -6.010 1.00 90.19 89 TRP A N 1
ATOM 662 C CA . TRP A 1 89 ? 7.078 -7.103 -6.413 1.00 90.19 89 TRP A CA 1
ATOM 663 C C . TRP A 1 89 ? 8.177 -6.786 -5.399 1.00 90.19 89 TRP A C 1
ATOM 665 O O . TRP A 1 89 ? 7.920 -6.661 -4.205 1.00 90.19 89 TRP A O 1
ATOM 675 N N . ALA A 1 90 ? 9.400 -6.610 -5.892 1.00 90.75 90 ALA A N 1
ATOM 676 C CA . ALA A 1 90 ? 10.541 -6.156 -5.111 1.00 90.75 90 ALA A CA 1
ATOM 677 C C . ALA A 1 90 ? 10.904 -4.720 -5.505 1.00 90.75 90 ALA A C 1
ATOM 679 O O . ALA A 1 90 ? 11.149 -4.430 -6.683 1.00 90.75 90 ALA A O 1
ATOM 680 N N . LEU A 1 91 ? 10.930 -3.822 -4.518 1.00 92.00 91 LEU A N 1
ATOM 681 C CA . LEU A 1 91 ? 11.331 -2.428 -4.689 1.00 92.00 91 LEU A CA 1
ATOM 682 C C . LEU A 1 91 ? 12.814 -2.277 -4.350 1.00 92.00 91 LEU A C 1
ATOM 684 O O . LEU A 1 91 ? 13.240 -2.548 -3.229 1.00 92.00 91 LEU A O 1
ATOM 688 N N . TYR A 1 92 ? 13.595 -1.798 -5.317 1.00 92.00 92 TYR A N 1
ATOM 689 C CA . TYR A 1 92 ? 15.008 -1.479 -5.132 1.00 92.00 92 TYR A CA 1
ATOM 690 C C . TYR A 1 92 ? 15.218 0.031 -5.256 1.00 92.00 92 TYR A C 1
ATOM 692 O O . TYR A 1 92 ? 15.217 0.554 -6.376 1.00 92.00 92 TYR A O 1
ATOM 700 N N . PRO A 1 93 ? 15.397 0.744 -4.132 1.00 92.00 93 PRO A N 1
ATOM 701 C CA . PRO A 1 93 ? 15.668 2.170 -4.162 1.00 92.00 93 PRO A CA 1
ATOM 702 C C . PRO A 1 93 ? 17.111 2.428 -4.593 1.00 92.00 93 PRO A C 1
ATOM 704 O O . PRO A 1 93 ? 18.013 1.665 -4.254 1.00 92.00 93 PRO A O 1
ATOM 707 N N . PHE A 1 94 ? 17.351 3.525 -5.300 1.00 90.62 94 PHE A N 1
ATOM 708 C CA . PHE A 1 94 ? 18.690 3.962 -5.707 1.00 90.62 94 PHE A CA 1
ATOM 709 C C . PHE A 1 94 ? 19.209 5.142 -4.886 1.00 90.62 94 PHE A C 1
ATOM 711 O O . PHE A 1 94 ? 20.412 5.419 -4.883 1.00 90.62 94 PHE A O 1
ATOM 718 N N . ASN A 1 95 ? 18.323 5.800 -4.143 1.00 84.62 95 ASN A N 1
ATOM 719 C CA . ASN A 1 95 ? 18.672 6.918 -3.289 1.00 84.62 95 ASN A CA 1
ATOM 720 C C . ASN A 1 95 ? 19.544 6.479 -2.113 1.00 84.62 95 ASN A C 1
ATOM 722 O O . ASN A 1 95 ? 19.076 5.790 -1.211 1.00 84.62 95 ASN A O 1
ATOM 726 N N . SER A 1 96 ? 20.786 6.956 -2.052 1.00 79.06 96 SER A N 1
ATOM 727 C CA . SER A 1 96 ? 21.721 6.607 -0.975 1.00 79.06 96 SER A CA 1
ATOM 728 C C . SER A 1 96 ? 21.274 7.044 0.427 1.00 79.06 96 SER A C 1
ATOM 730 O O . SER A 1 96 ? 21.898 6.650 1.407 1.00 79.06 96 SER A O 1
ATOM 732 N N . ARG A 1 97 ? 20.243 7.894 0.545 1.00 79.25 97 ARG A N 1
ATOM 733 C CA . ARG A 1 97 ? 19.646 8.268 1.840 1.00 79.25 97 ARG A CA 1
ATOM 734 C C . ARG A 1 97 ? 18.825 7.136 2.451 1.00 79.25 97 ARG A C 1
ATOM 736 O O . ARG A 1 97 ? 18.602 7.140 3.656 1.00 79.25 97 ARG A O 1
ATOM 743 N N . LEU A 1 98 ? 18.390 6.180 1.635 1.00 80.38 98 LEU A N 1
ATOM 744 C CA . LEU A 1 98 ? 17.596 5.044 2.072 1.00 80.38 98 LEU A CA 1
ATOM 745 C C . LEU A 1 98 ? 18.508 3.888 2.483 1.00 80.38 98 LEU A C 1
ATOM 747 O O . LEU A 1 98 ? 19.480 3.553 1.797 1.00 80.38 98 LEU A O 1
ATOM 751 N N . MET A 1 99 ? 18.179 3.266 3.615 1.00 71.81 99 MET A N 1
ATOM 752 C CA . MET A 1 99 ? 19.028 2.269 4.274 1.00 71.81 99 MET A CA 1
ATOM 753 C C . MET A 1 99 ? 19.222 0.986 3.447 1.00 71.81 99 MET A C 1
ATOM 755 O O . MET A 1 99 ? 20.246 0.321 3.571 1.00 71.81 99 MET A O 1
ATOM 759 N N . ASN A 1 100 ? 18.275 0.661 2.567 1.00 79.88 100 ASN A N 1
ATOM 760 C CA . ASN A 1 100 ? 18.291 -0.501 1.674 1.00 79.88 100 ASN A CA 1
ATOM 761 C C . ASN A 1 100 ? 18.643 -0.146 0.216 1.00 79.88 100 ASN A C 1
ATOM 763 O O . ASN A 1 100 ? 18.345 -0.921 -0.696 1.00 79.88 100 ASN A O 1
ATOM 767 N N . SER A 1 101 ? 19.263 1.014 -0.013 1.00 86.44 101 SER A N 1
ATOM 768 C CA . SER A 1 101 ? 19.601 1.470 -1.360 1.00 86.44 101 SER A CA 1
ATOM 769 C C . SER A 1 101 ? 20.570 0.543 -2.093 1.00 86.44 101 SER A C 1
ATOM 771 O O . SER A 1 101 ? 21.479 -0.062 -1.518 1.00 86.44 101 SER A O 1
ATOM 773 N N . LYS A 1 102 ? 20.347 0.419 -3.399 1.00 87.50 102 LYS A N 1
ATOM 774 C CA . LYS A 1 102 ? 21.148 -0.351 -4.346 1.00 87.50 102 LYS A CA 1
ATOM 775 C C . LYS A 1 102 ? 21.764 0.581 -5.367 1.00 87.50 102 LYS A C 1
ATOM 777 O O . LYS A 1 102 ? 21.180 1.597 -5.735 1.00 87.50 102 LYS A O 1
ATOM 782 N N . ASN A 1 103 ? 22.936 0.231 -5.879 1.00 84.75 103 ASN A N 1
ATOM 783 C CA . ASN A 1 103 ? 23.497 0.996 -6.976 1.00 84.75 103 ASN A CA 1
ATOM 784 C C . ASN A 1 103 ? 22.789 0.610 -8.292 1.00 84.75 103 ASN A C 1
ATOM 786 O O . ASN A 1 103 ? 22.734 -0.579 -8.609 1.00 84.75 103 ASN A O 1
ATOM 790 N N . PRO A 1 104 ? 22.324 1.565 -9.123 1.00 85.56 104 PRO A N 1
ATOM 791 C CA . PRO A 1 104 ? 21.734 1.252 -10.430 1.00 85.56 104 PRO A CA 1
ATOM 792 C C . PRO A 1 104 ? 22.625 0.354 -11.305 1.00 85.56 104 PRO A C 1
ATOM 794 O O . PRO A 1 104 ? 22.137 -0.487 -12.065 1.00 85.56 104 PRO A O 1
ATOM 797 N N . SER A 1 105 ? 23.949 0.494 -11.178 1.00 84.75 105 SER A N 1
ATOM 798 C CA . SER A 1 105 ? 24.914 -0.314 -11.927 1.00 84.75 105 SER A CA 1
ATOM 799 C C . SER A 1 105 ? 24.897 -1.803 -11.561 1.00 84.75 105 SER A C 1
ATOM 801 O O . SER A 1 105 ? 25.258 -2.612 -12.415 1.00 84.75 105 SER A O 1
ATOM 803 N N . GLU A 1 106 ? 24.406 -2.185 -10.374 1.00 86.50 106 GLU A N 1
ATOM 804 C CA . GLU A 1 106 ? 24.183 -3.593 -9.994 1.00 86.50 106 GLU A CA 1
ATOM 805 C C . GLU A 1 106 ? 23.155 -4.266 -10.916 1.00 86.50 106 GLU A C 1
ATOM 807 O O . GLU A 1 106 ? 23.253 -5.458 -11.200 1.00 86.50 106 GLU A O 1
ATOM 812 N N . PHE A 1 107 ? 22.227 -3.485 -11.474 1.00 85.75 107 PHE A N 1
ATOM 813 C CA . PHE A 1 107 ? 21.230 -3.935 -12.450 1.00 85.75 107 PHE A CA 1
ATOM 814 C C . PHE A 1 107 ? 21.685 -3.727 -13.905 1.00 85.75 107 PHE A C 1
ATOM 816 O O . PHE A 1 107 ? 20.919 -3.936 -14.849 1.00 85.75 107 PHE A O 1
ATOM 823 N N . GLY A 1 108 ? 22.926 -3.276 -14.113 1.00 83.81 108 GLY A N 1
ATOM 824 C CA . GLY A 1 108 ? 23.453 -2.890 -15.421 1.00 83.81 108 GLY A CA 1
ATOM 825 C C . GLY A 1 108 ? 22.840 -1.603 -15.982 1.00 83.81 108 GLY A C 1
ATOM 826 O O . GLY A 1 108 ? 23.067 -1.294 -17.155 1.00 83.81 108 GLY A O 1
ATOM 827 N N . LEU A 1 109 ? 22.078 -0.855 -15.175 1.00 86.62 109 LEU A N 1
ATOM 828 C CA . LEU A 1 109 ? 21.488 0.413 -15.583 1.00 86.62 109 LEU A CA 1
ATOM 829 C C . LEU A 1 109 ? 22.581 1.473 -15.707 1.00 86.62 109 LEU A C 1
ATOM 831 O O . LEU A 1 109 ? 23.398 1.677 -14.806 1.00 86.62 109 LEU A O 1
ATOM 835 N N . ARG A 1 110 ? 22.578 2.179 -16.836 1.00 82.44 110 ARG A N 1
ATOM 836 C CA . ARG A 1 110 ? 23.385 3.382 -17.035 1.00 82.44 110 ARG A CA 1
ATOM 837 C C . ARG A 1 110 ? 22.456 4.572 -17.179 1.00 82.44 110 ARG A C 1
ATOM 839 O O . ARG A 1 110 ? 21.756 4.696 -18.182 1.00 82.44 110 ARG A O 1
ATOM 846 N N . MET A 1 111 ? 22.483 5.423 -16.164 1.00 77.12 111 MET A N 1
ATOM 847 C CA . MET A 1 111 ? 21.711 6.658 -16.094 1.00 77.12 111 MET A CA 1
ATOM 848 C C . MET A 1 111 ? 22.480 7.747 -16.845 1.00 77.12 111 MET A C 1
ATOM 850 O O . MET A 1 111 ? 23.569 8.155 -16.433 1.00 77.12 111 MET A O 1
ATOM 854 N N . GLY A 1 112 ? 21.962 8.158 -18.000 1.00 70.00 112 GLY A N 1
ATOM 855 C CA . GLY A 1 112 ? 22.485 9.284 -18.761 1.00 70.00 112 GLY A CA 1
ATOM 856 C C . GLY A 1 112 ? 22.208 10.610 -18.052 1.00 70.00 112 GLY A C 1
ATOM 857 O O . GLY A 1 112 ? 21.221 10.764 -17.337 1.00 70.00 1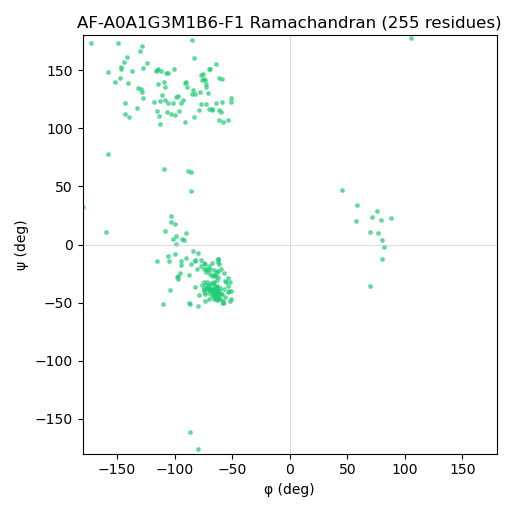12 GLY A O 1
ATOM 858 N N . ARG A 1 113 ? 23.082 11.599 -18.264 1.00 62.75 113 ARG A N 1
ATOM 859 C CA . ARG A 1 113 ? 22.927 12.957 -17.703 1.00 62.75 113 ARG A CA 1
ATOM 860 C C . ARG A 1 113 ? 21.731 13.719 -18.299 1.00 62.75 113 ARG A C 1
ATOM 862 O O . ARG A 1 113 ? 21.318 14.737 -17.764 1.00 62.75 113 ARG A O 1
ATOM 869 N N . ASP A 1 114 ? 21.229 13.222 -19.419 1.00 61.78 114 ASP A N 1
ATOM 870 C CA . ASP A 1 114 ? 20.078 13.667 -20.201 1.00 61.78 114 ASP A CA 1
ATOM 871 C C . ASP A 1 114 ? 18.766 12.966 -19.800 1.00 61.78 114 ASP A C 1
ATOM 873 O O . ASP A 1 114 ? 17.745 13.181 -20.444 1.00 61.78 114 ASP A O 1
ATOM 877 N N . GLY A 1 115 ? 18.783 12.118 -18.764 1.00 65.06 115 GLY A N 1
ATOM 878 C CA . GLY A 1 115 ? 17.620 11.330 -18.345 1.00 65.06 115 GLY A CA 1
ATOM 879 C C . GLY A 1 115 ? 17.381 10.078 -19.194 1.00 65.06 115 GLY A C 1
ATOM 880 O O . GLY A 1 115 ? 16.412 9.363 -18.956 1.00 65.06 115 GLY A O 1
ATOM 881 N N . ASN A 1 116 ? 18.260 9.770 -20.158 1.00 74.19 116 ASN A N 1
ATOM 882 C CA . ASN A 1 116 ? 18.173 8.523 -20.912 1.00 74.19 116 ASN A CA 1
ATOM 883 C C . ASN A 1 116 ? 18.698 7.353 -20.079 1.00 74.19 116 ASN A C 1
ATOM 885 O O . ASN A 1 116 ? 19.874 7.308 -19.707 1.00 74.19 116 ASN A O 1
ATOM 889 N N . ILE A 1 117 ? 17.846 6.357 -19.854 1.00 79.75 117 ILE A N 1
ATOM 890 C CA . ILE A 1 117 ? 18.234 5.111 -19.198 1.00 79.75 117 ILE A CA 1
ATOM 891 C C . ILE A 1 117 ? 18.631 4.091 -20.253 1.00 79.75 117 ILE A C 1
ATOM 893 O O . ILE A 1 117 ? 17.853 3.750 -21.142 1.00 79.75 117 ILE A O 1
ATOM 897 N N . LYS A 1 118 ? 19.848 3.561 -20.129 1.00 84.88 118 LYS A N 1
ATOM 898 C CA . LYS A 1 118 ? 20.271 2.377 -20.881 1.00 84.88 118 LYS A CA 1
ATOM 899 C C . LYS A 1 118 ? 20.241 1.167 -19.963 1.00 84.88 118 LYS A C 1
ATOM 901 O O . LYS A 1 118 ? 21.052 1.074 -19.042 1.00 84.88 118 LYS A O 1
ATOM 906 N N . ALA A 1 119 ? 19.323 0.250 -20.243 1.00 87.56 119 ALA A N 1
ATOM 907 C CA . ALA A 1 119 ? 19.204 -1.028 -19.557 1.00 87.56 119 ALA A CA 1
ATOM 908 C C . ALA A 1 119 ? 19.828 -2.167 -20.389 1.00 87.56 119 ALA A C 1
ATOM 910 O O . ALA A 1 119 ? 19.846 -2.099 -21.623 1.00 87.56 119 ALA A O 1
ATOM 911 N N . PRO A 1 120 ? 20.340 -3.238 -19.754 1.00 89.25 120 PRO A N 1
ATOM 912 C CA . PRO A 1 120 ? 20.733 -4.448 -20.470 1.00 89.25 120 PRO A CA 1
ATOM 913 C C . PRO A 1 120 ? 19.510 -5.113 -21.116 1.00 89.25 120 PRO A C 1
ATOM 915 O O . PRO A 1 120 ? 18.394 -4.978 -20.621 1.00 89.25 120 PRO A O 1
ATOM 918 N N . ILE A 1 121 ? 19.718 -5.894 -22.184 1.00 88.00 121 ILE A N 1
ATOM 919 C CA . ILE A 1 121 ? 18.638 -6.499 -22.996 1.00 88.00 121 ILE A CA 1
ATOM 920 C C . ILE A 1 121 ? 17.604 -7.252 -22.140 1.00 88.00 121 ILE A C 1
ATOM 922 O O . ILE A 1 121 ? 16.403 -7.148 -22.383 1.00 88.00 121 ILE A O 1
ATOM 926 N N . GLY A 1 122 ? 18.056 -7.984 -21.116 1.00 87.94 122 GLY A N 1
ATOM 927 C CA . GLY A 1 122 ? 17.164 -8.711 -20.210 1.00 87.94 122 GLY A CA 1
ATOM 928 C C . GLY A 1 122 ? 16.250 -7.793 -19.394 1.00 87.94 122 GLY A C 1
ATOM 929 O O . GLY A 1 122 ? 15.051 -8.048 -19.303 1.00 87.94 122 GLY A O 1
ATOM 930 N N . LEU A 1 123 ? 16.796 -6.706 -18.845 1.00 89.50 123 LEU A N 1
ATOM 931 C CA . LEU A 1 123 ? 16.029 -5.742 -18.058 1.00 89.50 123 LEU A CA 1
ATOM 932 C C . LEU A 1 123 ? 15.140 -4.869 -18.947 1.00 89.50 123 LEU A C 1
ATOM 934 O O . LEU A 1 123 ? 13.987 -4.638 -18.601 1.00 89.50 123 LEU A O 1
ATOM 938 N N . GLN A 1 124 ? 15.627 -4.476 -20.127 1.00 90.88 124 GLN A N 1
ATOM 939 C CA . GLN A 1 124 ? 14.819 -3.775 -21.125 1.00 90.88 124 GLN A CA 1
ATOM 940 C C . GLN A 1 124 ? 13.577 -4.592 -21.490 1.00 90.88 124 GLN A C 1
ATOM 942 O O . GLN A 1 124 ? 12.466 -4.080 -21.442 1.00 90.88 124 GLN A O 1
ATOM 947 N N . ARG A 1 125 ? 13.736 -5.902 -21.725 1.00 91.31 125 ARG A N 1
ATOM 948 C CA . ARG A 1 125 ? 12.597 -6.789 -21.977 1.00 91.31 125 ARG A CA 1
ATOM 949 C C . ARG A 1 125 ? 11.617 -6.829 -20.802 1.00 91.31 125 ARG A C 1
ATOM 951 O O . ARG A 1 125 ? 10.416 -6.895 -21.042 1.00 91.31 125 ARG A O 1
ATOM 958 N N . LYS A 1 126 ? 12.093 -6.791 -19.549 1.00 91.94 126 LYS A N 1
ATOM 959 C CA . LYS A 1 126 ? 11.205 -6.710 -18.376 1.00 91.94 126 LYS A CA 1
ATOM 960 C C . LYS A 1 126 ? 10.423 -5.390 -18.344 1.00 91.94 126 LYS A C 1
ATOM 962 O O . LYS A 1 126 ? 9.233 -5.432 -18.040 1.00 91.94 126 LYS A O 1
ATOM 967 N N . LEU A 1 127 ? 11.055 -4.264 -18.685 1.00 91.88 127 LEU A N 1
ATOM 968 C CA . LEU A 1 127 ? 10.407 -2.947 -18.781 1.00 91.88 127 LEU A CA 1
ATOM 969 C C . LEU A 1 127 ? 9.348 -2.915 -19.898 1.00 91.88 127 LEU A C 1
ATOM 971 O O . LEU A 1 127 ? 8.223 -2.461 -19.681 1.00 91.88 127 LEU A O 1
ATOM 975 N N . ASP A 1 128 ? 9.676 -3.465 -21.068 1.00 91.19 128 ASP A N 1
ATOM 976 C CA . ASP A 1 128 ? 8.774 -3.518 -22.226 1.00 91.19 128 ASP A CA 1
ATOM 977 C C . ASP A 1 128 ? 7.541 -4.392 -21.940 1.00 91.19 128 ASP A C 1
ATOM 979 O O . ASP A 1 128 ? 6.417 -4.068 -22.319 1.00 91.19 128 ASP A O 1
ATOM 983 N N . VAL A 1 129 ? 7.748 -5.508 -21.236 1.00 91.19 129 VAL A N 1
ATOM 984 C CA . VAL A 1 129 ? 6.705 -6.482 -20.882 1.00 91.19 129 VAL A CA 1
ATOM 985 C C . VAL A 1 129 ? 5.904 -6.051 -19.638 1.00 91.19 129 VAL A C 1
ATOM 987 O O . VAL A 1 129 ? 4.832 -6.603 -19.380 1.00 91.19 129 VAL A O 1
ATOM 990 N N . GLY A 1 130 ? 6.380 -5.066 -18.870 1.00 92.88 130 GLY A N 1
ATOM 991 C CA . GLY A 1 130 ? 5.737 -4.603 -17.635 1.00 92.88 130 GLY A CA 1
ATOM 992 C C . GLY A 1 130 ? 5.933 -5.542 -16.444 1.00 92.88 130 GLY A C 1
ATOM 993 O O . GLY A 1 130 ? 5.059 -5.649 -15.599 1.00 92.88 130 GLY A O 1
ATOM 994 N N . THR A 1 131 ? 7.042 -6.281 -16.405 1.00 93.00 131 THR A N 1
ATOM 995 C CA . THR A 1 131 ? 7.495 -7.057 -15.229 1.00 93.00 131 THR A CA 1
ATOM 996 C C . THR A 1 131 ? 8.620 -6.337 -14.480 1.00 93.00 131 THR A C 1
ATOM 998 O O . THR A 1 131 ? 9.244 -6.896 -13.584 1.00 93.00 131 THR A O 1
ATOM 1001 N N . ALA A 1 132 ? 8.953 -5.127 -14.913 1.00 94.38 132 ALA A N 1
ATOM 1002 C CA . ALA A 1 132 ? 9.744 -4.170 -14.171 1.00 94.38 132 ALA A CA 1
ATOM 1003 C C . ALA A 1 132 ? 9.250 -2.767 -14.529 1.00 94.38 132 ALA A C 1
ATOM 1005 O O . ALA A 1 132 ? 8.800 -2.550 -15.659 1.00 94.38 132 ALA A O 1
ATOM 1006 N N . PHE A 1 133 ? 9.375 -1.827 -13.602 1.00 95.12 133 PHE A N 1
ATOM 1007 C CA . PHE A 1 133 ? 9.039 -0.429 -13.825 1.00 95.12 133 PHE A CA 1
ATOM 1008 C C . PHE A 1 133 ? 10.058 0.482 -13.152 1.00 95.12 133 PHE A C 1
ATOM 1010 O O . PHE A 1 133 ? 10.491 0.224 -12.032 1.00 95.12 133 PHE A O 1
ATOM 1017 N N . MET A 1 134 ? 10.432 1.556 -13.842 1.00 94.56 134 MET A N 1
ATOM 1018 C CA . MET A 1 134 ? 11.205 2.627 -13.225 1.00 94.56 134 MET A CA 1
ATOM 1019 C C . MET A 1 134 ? 10.302 3.447 -12.311 1.00 94.56 134 MET A C 1
ATOM 1021 O O . MET A 1 134 ? 9.143 3.692 -12.659 1.00 94.56 134 MET A O 1
ATOM 1025 N N . LEU A 1 135 ? 10.850 3.876 -11.180 1.00 95.06 135 LEU A N 1
ATOM 1026 C CA . LEU A 1 135 ? 10.116 4.610 -10.162 1.00 95.06 135 LEU A CA 1
ATOM 1027 C C . LEU A 1 135 ? 10.644 6.029 -9.986 1.00 95.06 135 LEU A C 1
ATOM 1029 O O . LEU A 1 135 ? 11.843 6.277 -10.124 1.00 95.06 135 LEU A O 1
ATOM 1033 N N . ASP A 1 136 ? 9.741 6.917 -9.594 1.00 94.62 136 ASP A N 1
ATOM 1034 C CA . ASP A 1 136 ? 10.062 8.225 -9.039 1.00 94.62 136 ASP A CA 1
ATOM 1035 C C . ASP A 1 136 ? 9.816 8.214 -7.528 1.00 94.62 136 ASP A C 1
ATOM 1037 O O . ASP A 1 136 ? 8.902 7.537 -7.043 1.00 94.62 136 ASP A O 1
ATOM 1041 N N . TYR A 1 137 ? 10.623 8.984 -6.803 1.00 94.50 137 TYR A N 1
ATOM 1042 C CA . TYR A 1 137 ? 10.532 9.139 -5.355 1.00 94.50 137 TYR A CA 1
ATOM 1043 C C . TYR A 1 137 ? 10.229 10.593 -4.999 1.00 94.50 137 TYR A C 1
ATOM 1045 O O . TYR A 1 137 ? 10.983 11.490 -5.375 1.00 94.50 137 TYR A O 1
ATOM 1053 N N . TYR A 1 138 ? 9.131 10.822 -4.285 1.00 94.50 138 TYR A N 1
ATOM 1054 C CA . TYR A 1 138 ? 8.738 12.125 -3.754 1.00 94.50 138 TYR A CA 1
ATOM 1055 C C . TYR A 1 138 ? 8.910 12.161 -2.235 1.00 94.50 138 TYR A C 1
ATOM 1057 O O . TYR A 1 138 ? 8.484 11.234 -1.546 1.00 94.50 138 TYR A O 1
ATOM 1065 N N . GLU A 1 139 ? 9.481 13.245 -1.712 1.00 92.25 139 GLU A N 1
ATOM 1066 C CA . GLU A 1 139 ? 9.712 13.420 -0.277 1.00 92.25 139 GLU A CA 1
ATOM 1067 C C . GLU A 1 139 ? 9.412 14.857 0.181 1.00 92.25 139 GLU A C 1
ATOM 1069 O O . GLU A 1 139 ? 10.158 15.785 -0.127 1.00 92.25 139 GLU A O 1
ATOM 1074 N N . HIS A 1 140 ? 8.329 15.050 0.946 1.00 89.38 140 HIS A N 1
ATOM 1075 C CA . HIS A 1 140 ? 7.980 16.350 1.540 1.00 89.38 140 HIS A CA 1
ATOM 1076 C C . HIS A 1 140 ? 7.052 16.203 2.761 1.00 89.38 140 HIS A C 1
ATOM 1078 O O . HIS A 1 140 ? 5.836 16.368 2.677 1.00 89.38 140 HIS A O 1
ATOM 1084 N N . GLY A 1 141 ? 7.618 15.836 3.915 1.00 85.75 141 GLY A N 1
ATOM 1085 C CA . GLY A 1 141 ? 6.851 15.536 5.140 1.00 85.75 141 GLY A CA 1
ATOM 1086 C C . GLY A 1 141 ? 6.236 14.130 5.173 1.00 85.75 141 GLY A C 1
ATOM 1087 O O . GLY A 1 141 ? 5.843 13.662 6.234 1.00 85.75 141 GLY A O 1
ATOM 1088 N N . GLY A 1 142 ? 6.232 13.449 4.031 1.00 87.69 142 GLY A N 1
ATOM 1089 C CA . GLY A 1 142 ? 6.029 12.016 3.859 1.00 87.69 142 GLY A CA 1
ATOM 1090 C C . GLY A 1 142 ? 6.810 11.546 2.632 1.00 87.69 142 GLY A C 1
ATOM 1091 O O . GLY A 1 142 ? 7.372 12.373 1.904 1.00 87.69 142 GLY A O 1
ATOM 1092 N N . SER A 1 143 ? 6.845 10.238 2.411 1.00 91.50 143 SER A N 1
ATOM 1093 C CA . SER A 1 143 ? 7.534 9.610 1.283 1.00 91.50 143 SER A CA 1
ATOM 1094 C C . SER A 1 143 ? 6.537 8.934 0.342 1.00 91.50 143 SER A C 1
ATOM 1096 O O . SER A 1 143 ? 5.576 8.316 0.791 1.00 91.50 143 SER A O 1
ATOM 1098 N N . ALA A 1 144 ? 6.722 9.068 -0.968 1.00 94.75 144 ALA A N 1
ATOM 1099 C CA . ALA A 1 144 ? 5.840 8.436 -1.941 1.00 94.75 144 ALA A CA 1
ATOM 1100 C C . ALA A 1 144 ? 6.619 7.935 -3.156 1.00 94.75 144 ALA A C 1
ATOM 1102 O O . ALA A 1 144 ? 7.261 8.702 -3.875 1.00 94.75 144 ALA A O 1
ATOM 1103 N N . TRP A 1 145 ? 6.510 6.638 -3.401 1.00 95.62 145 TRP A N 1
ATOM 1104 C CA . TRP A 1 145 ? 6.962 5.973 -4.610 1.00 95.62 145 TRP A CA 1
ATOM 1105 C C . TRP A 1 145 ? 5.843 5.930 -5.639 1.00 95.62 145 TRP A C 1
ATOM 1107 O O . TRP A 1 145 ? 4.689 5.654 -5.311 1.00 95.62 145 TRP A O 1
ATOM 1117 N N . SER A 1 146 ? 6.188 6.170 -6.897 1.00 96.81 146 SER A N 1
ATOM 1118 C CA . SER A 1 146 ? 5.246 6.079 -8.012 1.00 96.81 146 SER A CA 1
ATOM 1119 C C . SER A 1 146 ? 5.935 5.541 -9.255 1.00 96.81 146 SER A C 1
ATOM 1121 O O . SER A 1 146 ? 7.158 5.647 -9.384 1.00 96.81 146 SER A O 1
ATOM 1123 N N . LEU A 1 147 ? 5.162 4.974 -10.181 1.00 96.44 147 LEU A N 1
ATOM 1124 C CA . LEU A 1 147 ? 5.676 4.695 -11.517 1.00 96.44 147 LEU A CA 1
ATOM 1125 C C . LEU A 1 147 ? 6.154 5.999 -12.163 1.00 96.44 147 LEU A C 1
ATOM 1127 O O . LEU A 1 147 ? 5.539 7.055 -11.986 1.00 96.44 147 LEU A O 1
ATOM 1131 N N . HIS A 1 148 ? 7.258 5.920 -12.906 1.00 94.19 148 HIS A N 1
ATOM 1132 C CA . HIS A 1 148 ? 7.880 7.095 -13.508 1.00 94.19 148 HIS A CA 1
ATOM 1133 C C . HIS A 1 148 ? 6.871 7.939 -14.306 1.00 94.19 148 HIS A C 1
ATOM 1135 O O . HIS A 1 148 ? 6.249 7.448 -15.252 1.00 94.19 148 HIS A O 1
ATOM 1141 N N . GLY A 1 149 ? 6.743 9.214 -13.936 1.00 91.06 149 GLY A N 1
ATOM 1142 C CA . GLY A 1 149 ? 5.854 10.181 -14.582 1.00 91.06 149 GLY A CA 1
ATOM 1143 C C . GLY A 1 149 ? 4.378 10.144 -14.158 1.00 91.06 149 GLY A C 1
ATOM 1144 O O . GLY A 1 149 ? 3.620 10.983 -14.640 1.00 91.06 149 GLY A O 1
ATOM 1145 N N . GLU A 1 150 ? 3.954 9.233 -13.273 1.00 93.25 150 GLU A N 1
ATOM 1146 C CA . GLU A 1 150 ? 2.542 9.110 -12.852 1.00 93.25 150 GLU A CA 1
ATOM 1147 C C . GLU A 1 150 ? 2.226 9.825 -11.523 1.00 93.25 150 GLU A C 1
ATOM 1149 O O . GLU A 1 150 ? 1.102 10.287 -11.332 1.00 93.25 150 GLU A O 1
ATOM 1154 N N . GLY A 1 151 ? 3.198 9.941 -10.609 1.00 89.88 151 GLY A N 1
ATOM 1155 C CA . GLY A 1 151 ? 3.011 10.562 -9.290 1.00 89.88 151 GLY A CA 1
ATOM 1156 C C . GLY A 1 151 ? 3.206 12.083 -9.243 1.00 89.88 151 GLY A C 1
ATOM 1157 O O . GLY A 1 151 ? 3.197 12.779 -10.257 1.00 89.88 151 GLY A O 1
ATOM 1158 N N . MET A 1 152 ? 3.418 12.617 -8.035 1.00 90.19 152 MET A N 1
ATOM 1159 C CA . MET A 1 152 ? 3.750 14.031 -7.827 1.00 90.19 152 MET A CA 1
ATOM 1160 C C . MET A 1 152 ? 5.103 14.364 -8.471 1.00 90.19 152 MET A C 1
ATOM 1162 O O . MET A 1 152 ? 6.127 13.794 -8.104 1.00 90.19 152 MET A O 1
ATOM 1166 N N . GLN A 1 153 ? 5.115 15.320 -9.402 1.00 88.75 153 GLN A N 1
ATOM 1167 C CA . GLN A 1 153 ? 6.308 15.750 -10.145 1.00 88.75 153 GLN A CA 1
ATOM 1168 C C . GLN A 1 153 ? 6.742 17.155 -9.705 1.00 88.75 153 GLN A C 1
ATOM 1170 O O . GLN A 1 153 ? 6.672 18.130 -10.460 1.00 88.75 153 GLN A O 1
ATOM 1175 N N . CYS A 1 154 ? 7.150 17.284 -8.442 1.00 90.44 154 CYS A N 1
ATOM 1176 C CA . CYS A 1 154 ? 7.697 18.524 -7.911 1.00 90.44 154 CYS A CA 1
ATOM 1177 C C . CYS A 1 154 ? 9.177 18.647 -8.275 1.00 90.44 154 CYS A C 1
ATOM 1179 O O . CYS A 1 154 ? 9.977 17.773 -7.967 1.00 90.44 154 CYS A O 1
ATOM 1181 N N . ARG A 1 155 ? 9.583 19.792 -8.833 1.00 89.25 155 ARG A N 1
ATOM 1182 C CA . ARG A 1 155 ? 10.986 20.037 -9.214 1.00 89.25 155 ARG A CA 1
ATOM 1183 C C . ARG A 1 155 ? 11.997 19.952 -8.059 1.00 89.25 155 ARG A C 1
ATOM 1185 O O . ARG A 1 155 ? 13.189 19.865 -8.323 1.00 89.25 155 ARG A O 1
ATOM 1192 N N . TRP A 1 156 ? 11.541 20.109 -6.816 1.00 88.06 156 TRP A N 1
ATOM 1193 C CA . TRP A 1 156 ? 12.404 20.163 -5.632 1.00 88.06 156 TRP A CA 1
ATOM 1194 C C . TRP A 1 156 ? 12.380 18.870 -4.828 1.00 88.06 156 TRP A C 1
ATOM 1196 O O . TRP A 1 156 ? 13.414 18.457 -4.317 1.00 88.06 156 TRP A O 1
ATOM 1206 N N . ASP A 1 157 ? 11.197 18.272 -4.726 1.00 91.31 157 ASP A N 1
ATOM 1207 C CA . ASP A 1 157 ? 10.918 17.173 -3.806 1.00 91.31 157 ASP A CA 1
ATOM 1208 C C . ASP A 1 157 ? 10.811 15.822 -4.531 1.00 91.31 157 ASP A C 1
ATOM 1210 O O . ASP A 1 157 ? 10.754 14.791 -3.871 1.00 91.31 157 ASP A O 1
ATOM 1214 N N . THR A 1 158 ? 10.776 15.808 -5.872 1.00 91.62 158 THR A N 1
ATOM 1215 C CA . THR A 1 158 ? 10.711 14.578 -6.674 1.00 91.62 158 THR A CA 1
ATOM 1216 C C . THR A 1 158 ? 12.057 14.277 -7.324 1.00 91.62 158 THR A C 1
ATOM 1218 O O . THR A 1 158 ? 12.570 15.053 -8.134 1.00 91.62 158 THR A O 1
ATOM 1221 N N . SER A 1 159 ? 12.591 13.098 -7.025 1.00 90.12 159 SER A N 1
ATOM 1222 C CA . SER A 1 159 ? 13.721 12.489 -7.717 1.00 90.12 159 SER A CA 1
ATOM 1223 C C . SER A 1 159 ? 13.202 11.509 -8.763 1.00 90.12 159 SER A C 1
ATOM 1225 O O . SER A 1 159 ? 12.583 10.497 -8.427 1.00 90.12 159 SER A O 1
ATOM 1227 N N . SER A 1 160 ? 13.450 11.796 -10.041 1.00 90.19 160 SER A N 1
ATOM 1228 C CA . SER A 1 160 ? 13.075 10.874 -11.112 1.00 90.19 160 SER A CA 1
ATOM 1229 C C . SER A 1 160 ? 14.039 9.697 -11.209 1.00 90.19 160 SER A C 1
ATOM 1231 O O . SER A 1 160 ? 15.249 9.876 -11.049 1.00 90.19 160 SER A O 1
ATOM 1233 N N . TYR A 1 161 ? 13.515 8.522 -11.563 1.00 89.94 161 TYR A N 1
ATOM 1234 C CA . TYR A 1 161 ? 14.306 7.302 -11.763 1.00 89.94 161 TYR A CA 1
ATOM 1235 C C . TYR A 1 161 ? 15.113 6.876 -10.523 1.00 89.94 161 TYR A C 1
ATOM 1237 O O . TYR A 1 161 ? 16.219 6.345 -10.638 1.00 89.94 161 TYR A O 1
ATOM 1245 N N . ASP A 1 162 ? 14.562 7.115 -9.334 1.00 90.88 162 ASP A N 1
ATOM 1246 C CA . ASP A 1 162 ? 15.233 6.920 -8.042 1.00 90.88 162 ASP A CA 1
ATOM 1247 C C . ASP A 1 162 ? 15.026 5.508 -7.463 1.00 90.88 162 ASP A C 1
ATOM 1249 O O . ASP A 1 162 ? 15.375 5.216 -6.319 1.00 90.88 162 ASP A O 1
ATOM 1253 N N . GLY A 1 163 ? 14.464 4.604 -8.265 1.00 92.81 163 GLY A N 1
ATOM 1254 C CA . GLY A 1 163 ? 14.326 3.193 -7.939 1.00 92.81 163 GLY A CA 1
ATOM 1255 C C . GLY A 1 163 ? 13.800 2.369 -9.107 1.00 92.81 163 GLY A C 1
ATOM 1256 O O . GLY A 1 163 ? 13.401 2.895 -10.153 1.00 92.81 163 GLY A O 1
ATOM 1257 N N . ILE A 1 164 ? 13.790 1.055 -8.919 1.00 93.94 164 ILE A N 1
ATOM 1258 C CA . ILE A 1 164 ? 13.166 0.109 -9.840 1.00 93.94 164 ILE A CA 1
ATOM 1259 C C . ILE A 1 164 ? 12.291 -0.872 -9.064 1.00 93.94 164 ILE A C 1
ATOM 1261 O O . ILE A 1 164 ? 12.701 -1.420 -8.042 1.00 93.94 164 ILE A O 1
ATOM 1265 N N . LEU A 1 165 ? 11.089 -1.103 -9.577 1.00 94.69 165 LEU A N 1
ATOM 1266 C CA . LEU A 1 165 ? 10.197 -2.156 -9.121 1.00 94.69 165 LEU A CA 1
ATOM 1267 C C . LEU A 1 165 ? 10.354 -3.356 -10.048 1.00 94.69 165 LEU A C 1
ATOM 1269 O O . LEU A 1 165 ? 10.269 -3.198 -11.267 1.00 94.69 165 LEU A O 1
ATOM 1273 N N . ILE A 1 166 ? 10.598 -4.546 -9.508 1.00 93.00 166 ILE A N 1
ATOM 1274 C CA . ILE A 1 166 ? 10.830 -5.755 -10.305 1.00 93.00 166 ILE A CA 1
ATOM 1275 C C . ILE A 1 166 ? 9.910 -6.869 -9.832 1.00 93.00 166 ILE A C 1
ATOM 1277 O O . ILE A 1 166 ? 9.853 -7.179 -8.648 1.00 93.00 166 ILE A O 1
ATOM 1281 N N . TRP A 1 167 ? 9.239 -7.511 -10.785 1.00 91.94 167 TRP A N 1
ATOM 1282 C CA . TRP A 1 167 ? 8.571 -8.778 -10.546 1.00 91.94 167 TRP A CA 1
ATOM 1283 C C . TRP A 1 167 ? 9.617 -9.893 -10.575 1.00 91.94 167 TRP A C 1
ATOM 1285 O O . TRP A 1 167 ? 10.279 -10.121 -11.608 1.00 91.94 167 TRP A O 1
ATOM 1295 N N . GLU A 1 168 ? 9.808 -10.552 -9.435 1.00 87.94 168 GLU A N 1
ATOM 1296 C CA . GLU A 1 168 ? 10.830 -11.594 -9.268 1.00 87.94 168 GLU A CA 1
ATOM 1297 C C . GLU A 1 168 ? 10.328 -12.987 -9.668 1.00 87.94 168 GLU A C 1
ATOM 1299 O O . GLU A 1 168 ? 11.111 -13.815 -10.138 1.00 87.94 168 GLU A O 1
ATOM 1304 N N . ASN A 1 169 ? 9.015 -13.214 -9.588 1.00 86.12 169 ASN A N 1
ATOM 1305 C CA . ASN A 1 169 ? 8.382 -14.483 -9.935 1.00 86.12 169 ASN A CA 1
ATOM 1306 C C . ASN A 1 169 ? 8.186 -14.664 -11.451 1.00 86.12 169 ASN A C 1
ATOM 1308 O O . ASN A 1 169 ? 8.611 -13.856 -12.288 1.00 86.12 169 ASN A O 1
ATOM 1312 N N . LYS A 1 170 ? 7.533 -15.757 -11.862 1.00 84.88 170 LYS A N 1
ATOM 1313 C CA . LYS A 1 170 ? 7.238 -15.967 -13.284 1.00 84.88 170 LYS A CA 1
ATOM 1314 C C . LYS A 1 170 ? 6.117 -15.016 -13.713 1.00 84.88 170 LYS A C 1
ATOM 1316 O O . LYS A 1 170 ? 5.148 -14.845 -12.977 1.00 84.88 170 LYS A O 1
ATOM 1321 N N . PRO A 1 171 ? 6.168 -14.434 -14.925 1.00 83.00 171 PRO A N 1
ATOM 1322 C CA . PRO A 1 171 ? 5.094 -13.561 -15.412 1.00 83.00 171 PRO A CA 1
ATOM 1323 C C . PRO A 1 171 ? 3.719 -14.239 -15.540 1.00 83.00 171 PRO A C 1
ATOM 1325 O O . PRO A 1 171 ? 2.716 -13.547 -15.682 1.00 83.00 171 PRO A O 1
ATOM 1328 N N . SER A 1 172 ? 3.670 -15.577 -15.543 1.00 83.25 172 SER A N 1
ATOM 1329 C CA . SER A 1 172 ? 2.432 -16.368 -15.514 1.00 83.25 172 SER A CA 1
ATOM 1330 C C . SER A 1 172 ? 1.671 -16.249 -14.198 1.00 83.25 172 SER A C 1
ATOM 1332 O O . SER A 1 172 ? 0.453 -16.404 -14.199 1.00 83.25 172 SER A O 1
ATOM 1334 N N . ASP A 1 173 ? 2.384 -15.977 -13.107 1.00 85.31 173 ASP A N 1
ATOM 1335 C CA . ASP A 1 173 ? 1.860 -16.086 -11.744 1.00 85.31 173 ASP A CA 1
ATOM 1336 C C . ASP A 1 173 ? 1.130 -14.800 -11.325 1.00 85.31 173 ASP A C 1
ATOM 1338 O O . ASP A 1 173 ? 0.309 -14.811 -10.422 1.00 85.31 173 ASP A O 1
ATOM 1342 N N . MET A 1 174 ? 1.363 -13.704 -12.054 1.00 81.25 174 MET A N 1
ATOM 1343 C CA . MET A 1 174 ? 0.789 -12.378 -11.804 1.00 81.25 174 MET A CA 1
ATOM 1344 C C . MET A 1 174 ? -0.717 -12.293 -12.095 1.00 81.25 174 MET A C 1
ATOM 1346 O O . MET A 1 174 ? -1.373 -11.330 -11.721 1.00 81.25 174 MET A O 1
ATOM 1350 N N . GLY A 1 175 ? -1.275 -13.230 -12.871 1.00 82.88 175 GLY A N 1
ATOM 1351 C CA . GLY A 1 175 ? -2.651 -13.155 -13.389 1.00 82.88 175 GLY A CA 1
ATOM 1352 C C . GLY A 1 175 ? -2.871 -12.060 -14.454 1.00 82.88 175 GLY A C 1
ATOM 1353 O O . GLY A 1 175 ? -3.585 -12.285 -15.438 1.00 82.88 175 GLY A O 1
ATOM 1354 N N . ALA A 1 176 ? -2.200 -10.910 -14.332 1.00 84.81 176 ALA A N 1
ATOM 1355 C CA . ALA A 1 176 ? -2.208 -9.801 -15.277 1.00 84.81 176 ALA A CA 1
ATOM 1356 C C . ALA A 1 176 ? -1.410 -10.116 -16.560 1.00 84.81 176 ALA A C 1
ATOM 1358 O O . ALA A 1 176 ? -0.202 -10.387 -16.553 1.00 84.81 176 ALA A O 1
ATOM 1359 N N . LYS A 1 177 ? -2.096 -10.046 -17.708 1.00 87.69 177 LYS A N 1
ATOM 1360 C CA . LYS A 1 177 ? -1.545 -10.448 -19.019 1.00 87.69 177 LYS A CA 1
ATOM 1361 C C . LYS A 1 177 ? -0.995 -9.292 -19.857 1.00 87.69 177 LYS A C 1
ATOM 1363 O O . LYS A 1 177 ? -0.115 -9.513 -20.682 1.00 87.69 177 LYS A O 1
ATOM 1368 N N . THR A 1 178 ? -1.510 -8.082 -19.661 1.00 92.12 178 THR A N 1
ATOM 1369 C CA . THR A 1 178 ? -1.178 -6.876 -20.444 1.00 92.12 178 THR A CA 1
ATOM 1370 C C . THR A 1 178 ? -0.333 -5.916 -19.623 1.00 92.12 178 THR A C 1
ATOM 1372 O O . THR A 1 178 ? -0.579 -5.802 -18.424 1.00 92.12 178 THR A O 1
ATOM 1375 N N . ARG A 1 179 ? 0.578 -5.163 -20.249 1.00 92.69 179 ARG A N 1
ATOM 1376 C CA . ARG A 1 179 ? 1.444 -4.190 -19.560 1.00 92.69 179 ARG A CA 1
ATOM 1377 C C . ARG A 1 179 ? 0.650 -3.207 -18.691 1.00 92.69 179 ARG A C 1
ATOM 1379 O O . ARG A 1 179 ? 1.060 -2.926 -17.575 1.00 92.69 179 ARG A O 1
ATOM 1386 N N . GLU A 1 180 ? -0.502 -2.744 -19.165 1.00 93.69 180 GLU A N 1
ATOM 1387 C CA . GLU A 1 180 ? -1.373 -1.799 -18.457 1.00 93.69 180 GLU A CA 1
ATOM 1388 C C . GLU A 1 180 ? -1.969 -2.416 -17.187 1.00 93.69 180 GLU A C 1
ATOM 1390 O O . GLU A 1 180 ? -1.999 -1.782 -16.139 1.00 93.69 180 GLU A O 1
ATOM 1395 N N . ALA A 1 181 ? -2.413 -3.673 -17.258 1.00 93.56 181 ALA A N 1
ATOM 1396 C CA . ALA A 1 181 ? -2.895 -4.405 -16.087 1.00 93.56 181 ALA A CA 1
ATOM 1397 C C . ALA A 1 181 ? -1.775 -4.628 -15.060 1.00 93.56 181 ALA A C 1
ATOM 1399 O O . ALA A 1 181 ? -2.022 -4.523 -13.867 1.00 93.56 181 ALA A O 1
ATOM 1400 N N . ARG A 1 182 ? -0.541 -4.869 -15.522 1.00 94.25 182 ARG A N 1
ATOM 1401 C CA . ARG A 1 182 ? 0.631 -4.996 -14.643 1.00 94.25 182 ARG A CA 1
ATOM 1402 C C . ARG A 1 182 ? 1.040 -3.673 -14.011 1.00 94.25 182 ARG A C 1
ATOM 1404 O O . ARG A 1 182 ? 1.467 -3.662 -12.871 1.00 94.25 182 ARG A O 1
ATOM 1411 N N . ALA A 1 183 ? 0.884 -2.563 -14.732 1.00 95.19 183 ALA A N 1
ATOM 1412 C CA . ALA A 1 183 ? 1.107 -1.231 -14.180 1.00 95.19 183 ALA A CA 1
ATOM 1413 C C . ALA A 1 183 ? 0.073 -0.897 -13.092 1.00 95.19 183 ALA A C 1
ATOM 1415 O O . ALA A 1 183 ? 0.431 -0.335 -12.066 1.00 95.19 183 ALA A O 1
ATOM 1416 N N . LYS A 1 184 ? -1.195 -1.295 -13.271 1.00 94.44 184 LYS A N 1
ATOM 1417 C CA . LYS A 1 184 ? -2.222 -1.162 -12.222 1.00 94.44 184 LYS A CA 1
ATOM 1418 C C . LYS A 1 184 ? -1.895 -1.987 -10.980 1.00 94.44 184 LYS A C 1
ATOM 1420 O O . LYS A 1 184 ? -2.025 -1.478 -9.878 1.00 94.44 184 LYS A O 1
ATOM 1425 N N . ASP A 1 185 ? -1.458 -3.226 -11.176 1.00 93.12 185 ASP A N 1
ATOM 1426 C CA . ASP A 1 185 ? -1.020 -4.110 -10.093 1.00 93.12 185 ASP A CA 1
ATOM 1427 C C . ASP A 1 185 ? 0.191 -3.527 -9.340 1.00 93.12 185 ASP A C 1
ATOM 1429 O O . ASP A 1 185 ? 0.164 -3.388 -8.120 1.00 93.12 185 ASP A O 1
ATOM 1433 N N . ALA A 1 186 ? 1.197 -3.046 -10.078 1.00 94.25 186 ALA A N 1
ATOM 1434 C CA . ALA A 1 186 ? 2.346 -2.340 -9.520 1.00 94.25 186 ALA A CA 1
ATOM 1435 C C . ALA A 1 186 ? 1.947 -1.069 -8.749 1.00 94.25 186 ALA A C 1
ATOM 1437 O O . ALA A 1 186 ? 2.470 -0.832 -7.665 1.00 94.25 186 ALA A O 1
ATOM 1438 N N . ASN A 1 187 ? 1.014 -0.266 -9.269 1.00 95.19 187 ASN A N 1
ATOM 1439 C CA . ASN A 1 187 ? 0.498 0.907 -8.561 1.00 95.19 187 ASN A CA 1
ATOM 1440 C C . ASN A 1 187 ? -0.227 0.517 -7.267 1.00 95.19 187 ASN A C 1
ATOM 1442 O O . ASN A 1 187 ? 0.035 1.126 -6.237 1.00 95.19 187 ASN A O 1
ATOM 1446 N N . SER A 1 188 ? -1.053 -0.534 -7.289 1.00 92.69 188 SER A N 1
ATOM 1447 C CA . SER A 1 188 ? -1.706 -1.054 -6.080 1.00 92.69 188 SER A CA 1
ATOM 1448 C C . SER A 1 188 ? -0.682 -1.479 -5.025 1.00 92.69 188 SER A C 1
ATOM 1450 O O . SER A 1 188 ? -0.839 -1.158 -3.850 1.00 92.69 188 SER A O 1
ATOM 1452 N N . PHE A 1 189 ? 0.399 -2.149 -5.439 1.00 93.56 189 PHE A N 1
ATOM 1453 C CA . PHE A 1 189 ? 1.504 -2.485 -4.543 1.00 93.56 189 PHE A CA 1
ATOM 1454 C C . PHE A 1 189 ? 2.186 -1.230 -3.975 1.00 93.56 189 PHE A C 1
ATOM 1456 O O . PHE A 1 189 ? 2.455 -1.167 -2.777 1.00 93.56 189 PHE A O 1
ATOM 1463 N N . LEU A 1 190 ? 2.466 -0.226 -4.813 1.00 94.44 190 LEU A N 1
ATOM 1464 C CA . LEU A 1 190 ? 3.116 1.014 -4.378 1.00 94.44 190 LEU A CA 1
ATOM 1465 C C . LEU A 1 190 ? 2.241 1.824 -3.419 1.00 94.44 190 LEU A C 1
ATOM 1467 O O . LEU A 1 190 ? 2.781 2.422 -2.495 1.00 94.44 190 LEU A O 1
ATOM 1471 N N . GLU A 1 191 ? 0.919 1.832 -3.590 1.00 93.94 191 GLU A N 1
ATOM 1472 C CA . GLU A 1 191 ? -0.011 2.450 -2.636 1.00 93.94 191 GLU A CA 1
ATOM 1473 C C . GLU A 1 191 ? 0.138 1.823 -1.246 1.00 93.94 191 GLU A C 1
ATOM 1475 O O . GLU A 1 191 ? 0.382 2.538 -0.272 1.00 93.94 191 GLU A O 1
ATOM 1480 N N . THR A 1 192 ? 0.111 0.492 -1.171 1.00 93.06 192 THR A N 1
ATOM 1481 C CA . THR A 1 192 ? 0.319 -0.248 0.079 1.00 93.06 192 THR A CA 1
ATOM 1482 C C . THR A 1 192 ? 1.723 -0.021 0.655 1.00 93.06 192 THR A C 1
ATOM 1484 O O . THR A 1 192 ? 1.875 0.250 1.848 1.00 93.06 192 THR A O 1
ATOM 1487 N N . TYR A 1 193 ? 2.762 -0.054 -0.185 1.00 93.12 193 TYR A N 1
ATOM 1488 C CA . TYR A 1 193 ? 4.141 0.223 0.229 1.00 93.12 193 TYR A CA 1
ATOM 1489 C C . TYR A 1 193 ? 4.307 1.643 0.773 1.00 93.12 193 TYR A C 1
ATOM 1491 O O . TYR A 1 193 ? 4.996 1.845 1.770 1.00 93.12 193 TYR A O 1
ATOM 1499 N N . ASN A 1 194 ? 3.656 2.630 0.160 1.00 94.38 194 ASN A N 1
ATOM 1500 C CA . ASN A 1 194 ? 3.675 4.005 0.641 1.00 94.38 194 ASN A CA 1
ATOM 1501 C C . ASN A 1 194 ? 2.957 4.129 1.988 1.00 94.38 194 ASN A C 1
ATOM 1503 O O . ASN A 1 194 ? 3.468 4.819 2.867 1.00 94.38 194 ASN A O 1
ATOM 1507 N N . CYS A 1 195 ? 1.831 3.440 2.200 1.00 92.94 195 CYS A N 1
ATOM 1508 C CA . CYS A 1 195 ? 1.197 3.394 3.519 1.00 92.94 195 CYS A CA 1
ATOM 1509 C C . CYS A 1 195 ? 2.158 2.841 4.579 1.00 92.94 195 CYS A C 1
ATOM 1511 O O . CYS A 1 195 ? 2.374 3.489 5.603 1.00 92.94 195 CYS A O 1
ATOM 1513 N N . TRP A 1 196 ? 2.810 1.710 4.298 1.00 92.38 196 TRP A N 1
ATOM 1514 C CA . TRP A 1 196 ? 3.823 1.137 5.187 1.00 92.38 196 TRP A CA 1
ATOM 1515 C C . TRP A 1 196 ? 4.984 2.105 5.463 1.00 92.38 196 TRP A C 1
ATOM 1517 O O . TRP A 1 196 ? 5.304 2.375 6.620 1.00 92.38 196 TRP A O 1
ATOM 1527 N N . ALA A 1 197 ? 5.571 2.694 4.417 1.00 90.88 197 ALA A N 1
ATOM 1528 C CA . ALA A 1 197 ? 6.726 3.587 4.528 1.00 90.88 197 ALA A CA 1
ATOM 1529 C C . ALA A 1 197 ? 6.434 4.869 5.330 1.00 90.88 197 ALA A C 1
ATOM 1531 O O . ALA A 1 197 ? 7.356 5.472 5.879 1.00 90.88 197 ALA A O 1
ATOM 1532 N N . ASN A 1 198 ? 5.166 5.283 5.412 1.00 91.69 198 ASN A N 1
ATOM 1533 C CA . ASN A 1 198 ? 4.727 6.431 6.209 1.00 91.69 198 ASN A CA 1
ATOM 1534 C C . ASN A 1 198 ? 4.137 6.041 7.577 1.00 91.69 198 ASN A C 1
ATOM 1536 O O . ASN A 1 198 ? 3.606 6.910 8.266 1.00 91.69 198 ASN A O 1
ATOM 1540 N N . GLY A 1 199 ? 4.211 4.767 7.981 1.00 90.00 199 GLY A N 1
ATOM 1541 C CA . GLY A 1 199 ? 3.693 4.298 9.272 1.00 90.00 199 GLY A CA 1
ATOM 1542 C C . GLY A 1 199 ? 2.163 4.263 9.358 1.00 90.00 199 GLY A C 1
ATOM 1543 O O . GLY A 1 199 ? 1.605 4.331 10.449 1.00 90.00 199 GLY A O 1
ATOM 1544 N N . GLN A 1 200 ? 1.472 4.171 8.221 1.00 91.69 200 GLN A N 1
ATOM 1545 C CA . GLN A 1 200 ? 0.012 4.082 8.143 1.00 91.69 200 GLN A CA 1
ATOM 1546 C C . GLN A 1 200 ? -0.443 2.621 8.275 1.00 91.69 200 GLN A C 1
ATOM 1548 O O . GLN A 1 200 ? -0.993 2.046 7.331 1.00 91.69 200 GLN A O 1
ATOM 1553 N N . GLY A 1 201 ? -0.152 2.023 9.431 1.00 91.88 201 GLY A N 1
ATOM 1554 C CA . GLY A 1 201 ? -0.611 0.697 9.843 1.00 91.88 201 GLY A CA 1
ATOM 1555 C C . GLY A 1 201 ? -1.642 0.793 10.953 1.00 91.88 201 GLY A C 1
ATOM 1556 O O . GLY A 1 201 ? -1.486 1.603 11.866 1.00 91.88 201 GLY A O 1
ATOM 1557 N N . TYR A 1 202 ? -2.678 -0.036 10.889 1.00 92.38 202 TYR A N 1
ATOM 1558 C CA . TYR A 1 202 ? -3.826 0.034 11.782 1.00 92.38 202 TYR A CA 1
ATOM 1559 C C . TYR A 1 202 ? -4.252 -1.347 12.261 1.00 92.38 202 TYR A C 1
ATOM 1561 O O . TYR A 1 202 ? -4.168 -2.344 11.538 1.00 92.38 202 TYR A O 1
ATOM 1569 N N . GLY A 1 203 ? -4.791 -1.366 13.472 1.00 92.12 203 GLY A N 1
ATOM 1570 C CA . GLY A 1 203 ? -5.542 -2.486 14.011 1.00 92.12 203 GLY A CA 1
ATOM 1571 C C . GLY A 1 203 ? -6.723 -2.002 14.835 1.00 92.12 203 GLY A C 1
ATOM 1572 O O . GLY A 1 203 ? -6.785 -0.839 15.261 1.00 92.12 203 GLY A O 1
ATOM 1573 N N . TYR A 1 204 ? -7.674 -2.903 15.036 1.00 92.75 204 TYR A N 1
ATOM 1574 C CA . TYR A 1 204 ? -8.841 -2.658 15.864 1.00 92.75 204 TYR A CA 1
ATOM 1575 C C . TYR A 1 204 ? -9.013 -3.758 16.910 1.00 92.75 204 TYR A C 1
ATOM 1577 O O . TYR A 1 204 ? -8.665 -4.919 16.697 1.00 92.75 204 TYR A O 1
ATOM 1585 N N . GLU A 1 205 ? -9.620 -3.369 18.022 1.00 92.75 205 GLU A N 1
ATOM 1586 C CA . GLU A 1 205 ? -10.100 -4.239 19.090 1.00 92.75 205 GLU A CA 1
ATOM 1587 C C . GLU A 1 205 ? -11.558 -3.853 19.379 1.00 92.75 205 GLU A C 1
ATOM 1589 O O . GLU A 1 205 ? -11.888 -2.664 19.451 1.00 92.75 205 GLU A O 1
ATOM 1594 N N . ILE A 1 206 ? -12.439 -4.842 19.498 1.00 91.44 206 ILE A N 1
ATOM 1595 C CA . ILE A 1 206 ? -13.849 -4.673 19.855 1.00 91.44 206 ILE A CA 1
ATOM 1596 C C . ILE A 1 206 ? -14.065 -5.364 21.195 1.00 91.44 206 ILE A C 1
ATOM 1598 O O . ILE A 1 206 ? -13.987 -6.588 21.286 1.00 91.44 206 ILE A O 1
ATOM 1602 N N . GLU A 1 207 ? -14.391 -4.575 22.209 1.00 91.56 207 GLU A N 1
ATOM 1603 C CA . GLU A 1 207 ? -14.671 -5.031 23.570 1.00 91.56 207 GLU A CA 1
ATOM 1604 C C . GLU A 1 207 ? -16.141 -4.754 23.929 1.00 91.56 207 GLU A C 1
ATOM 1606 O O . GLU A 1 207 ? -16.754 -3.802 23.423 1.00 91.56 207 GLU A O 1
ATOM 1611 N N . ASN A 1 208 ? -16.724 -5.564 24.813 1.00 87.62 208 ASN A N 1
ATOM 1612 C CA . ASN A 1 208 ? -18.004 -5.241 25.457 1.00 87.62 208 ASN A CA 1
ATOM 1613 C C . ASN A 1 208 ? -17.810 -4.341 26.701 1.00 87.62 208 ASN A C 1
ATOM 1615 O O . ASN A 1 208 ? -16.688 -4.039 27.102 1.00 87.62 208 ASN A O 1
ATOM 1619 N N . GLU A 1 209 ? -18.903 -3.904 27.344 1.00 82.88 209 GLU A N 1
ATOM 1620 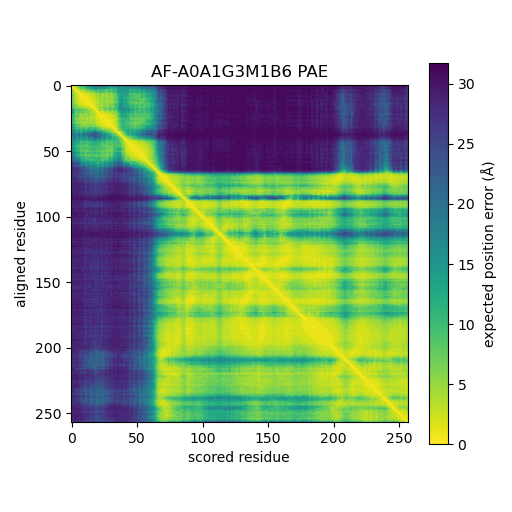C CA . GLU A 1 209 ? -18.821 -3.095 28.579 1.00 82.88 209 GLU A CA 1
ATOM 1621 C C . GLU A 1 209 ? -18.147 -3.822 29.755 1.00 82.88 209 GLU A C 1
ATOM 1623 O O . GLU A 1 209 ? -17.642 -3.172 30.672 1.00 82.88 209 GLU A O 1
ATOM 1628 N N . GLU A 1 210 ? -18.137 -5.155 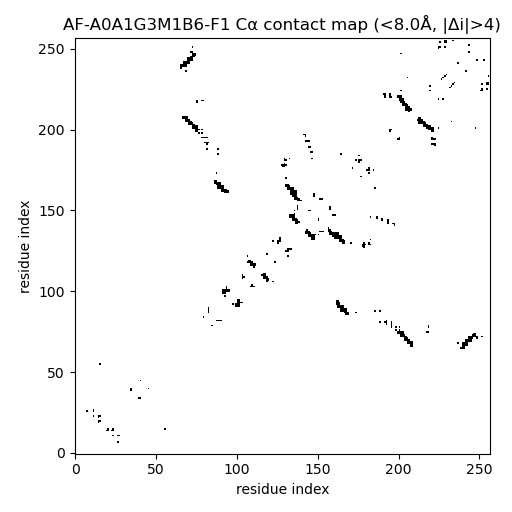29.735 1.00 77.31 210 GLU A N 1
ATOM 1629 C CA . GLU A 1 210 ? -17.521 -5.999 30.762 1.00 77.31 210 GLU A CA 1
ATOM 1630 C C . GLU A 1 210 ? -16.007 -6.189 30.533 1.00 77.31 210 GLU A C 1
ATOM 1632 O O . GLU A 1 210 ? -15.320 -6.729 31.402 1.00 77.31 210 GLU A O 1
ATOM 1637 N N . GLY A 1 211 ? -15.474 -5.677 29.414 1.00 76.25 211 GLY A N 1
ATOM 1638 C CA . GLY A 1 211 ? -14.067 -5.791 29.025 1.00 76.25 211 GLY A CA 1
ATOM 1639 C C . GLY A 1 211 ? -13.705 -7.142 28.406 1.00 76.25 211 GLY A C 1
ATOM 1640 O O . GLY A 1 211 ? -12.542 -7.533 28.445 1.00 76.25 211 GLY A O 1
ATOM 1641 N N . GLU A 1 212 ? -14.684 -7.883 27.885 1.00 84.25 212 GLU A N 1
ATOM 1642 C CA . GLU A 1 212 ? -14.442 -9.103 27.119 1.00 84.25 212 GLU A CA 1
ATOM 1643 C C . GLU A 1 212 ? -14.158 -8.769 25.650 1.00 84.25 212 GLU A C 1
ATOM 1645 O O . GLU A 1 212 ? -14.937 -8.065 24.995 1.00 84.25 212 GLU A O 1
ATOM 1650 N N . ASP A 1 213 ? -13.065 -9.332 25.133 1.00 86.50 213 ASP A N 1
ATOM 1651 C CA . ASP A 1 213 ? -12.676 -9.243 23.728 1.00 86.50 213 ASP A CA 1
ATOM 1652 C C . ASP A 1 213 ? -13.667 -10.019 22.849 1.00 86.50 213 ASP A C 1
ATOM 1654 O O . ASP A 1 213 ? -13.788 -11.245 22.942 1.00 86.50 213 ASP A O 1
ATOM 1658 N N . ILE A 1 214 ? -14.371 -9.306 21.971 1.00 88.31 214 ILE A N 1
ATOM 1659 C CA . ILE A 1 214 ? -15.285 -9.895 20.985 1.00 88.31 214 ILE A CA 1
ATOM 1660 C C . ILE A 1 214 ? -14.518 -10.262 19.722 1.00 88.31 214 ILE A C 1
ATOM 1662 O O . ILE A 1 214 ? -14.667 -11.371 19.207 1.00 88.31 214 ILE A O 1
ATOM 1666 N N . ASP A 1 215 ? -13.744 -9.310 19.206 1.00 90.50 215 ASP A N 1
ATOM 1667 C CA . ASP A 1 215 ? -12.951 -9.488 17.999 1.00 90.50 215 ASP A CA 1
ATOM 1668 C C . ASP A 1 215 ? -11.796 -8.486 17.954 1.00 90.50 215 ASP A C 1
ATOM 1670 O O . ASP A 1 215 ? -11.900 -7.362 18.448 1.00 90.50 215 ASP A O 1
ATOM 1674 N N . SER A 1 216 ? -10.690 -8.889 17.343 1.00 90.50 216 SER A N 1
ATOM 1675 C CA . SER A 1 216 ? -9.563 -8.001 17.089 1.00 90.50 216 SER A CA 1
ATOM 1676 C C . SER A 1 216 ? -8.799 -8.465 15.862 1.00 90.50 216 SER A C 1
ATOM 1678 O O . SER A 1 216 ? -8.580 -9.660 15.647 1.00 90.50 216 SER A O 1
ATOM 1680 N N . CYS A 1 217 ? -8.373 -7.506 15.050 1.00 92.31 217 CYS A N 1
ATOM 1681 C CA . CYS A 1 217 ? -7.547 -7.787 13.891 1.00 92.31 217 CYS A CA 1
ATOM 1682 C C . CYS A 1 217 ? -6.585 -6.626 13.634 1.00 92.31 217 CYS A C 1
ATOM 1684 O O . CYS A 1 217 ? -6.914 -5.454 13.836 1.00 92.31 217 CYS A O 1
ATOM 1686 N N . TRP A 1 218 ? -5.382 -6.980 13.196 1.00 90.94 218 TRP A N 1
ATOM 1687 C CA . TRP A 1 218 ? -4.234 -6.093 13.033 1.00 90.94 218 TRP A CA 1
ATOM 1688 C C . TRP A 1 218 ? -3.620 -6.276 11.646 1.00 90.94 218 TRP A C 1
ATOM 1690 O O . TRP A 1 218 ? -3.913 -7.258 10.961 1.00 90.94 218 TRP A O 1
ATOM 1700 N N . GLY A 1 219 ? -2.753 -5.349 11.242 1.00 88.25 219 GLY A N 1
ATOM 1701 C CA . GLY A 1 219 ? -2.058 -5.421 9.959 1.00 88.25 219 GLY A CA 1
ATOM 1702 C C . GLY A 1 219 ? -2.802 -4.796 8.776 1.00 88.25 219 GLY A C 1
ATOM 1703 O O . GLY A 1 219 ? -2.520 -5.152 7.633 1.00 88.25 219 GLY A O 1
ATOM 1704 N N . PHE A 1 220 ? -3.736 -3.870 9.010 1.00 90.88 220 PHE A N 1
ATOM 1705 C CA . PHE A 1 220 ? -4.382 -3.125 7.925 1.00 90.88 220 PHE A CA 1
ATOM 1706 C C . PHE A 1 220 ? -3.530 -1.927 7.511 1.00 90.88 220 PHE A C 1
ATOM 1708 O O . PHE A 1 220 ? -3.108 -1.137 8.356 1.00 90.88 220 PHE A O 1
ATOM 1715 N N . TYR A 1 221 ? -3.322 -1.740 6.210 1.00 91.75 221 TYR A N 1
ATOM 1716 C CA . TYR A 1 221 ? -2.689 -0.531 5.687 1.00 91.75 221 TYR A CA 1
ATOM 1717 C C . TYR A 1 221 ? -3.707 0.606 5.524 1.00 91.75 221 TYR A C 1
ATOM 1719 O O . TYR A 1 221 ? -4.916 0.385 5.443 1.00 91.75 221 TYR A O 1
ATOM 1727 N N . GLY A 1 222 ? -3.228 1.848 5.442 1.00 89.06 222 GLY A N 1
ATOM 1728 C CA . GLY A 1 222 ? -4.082 3.034 5.286 1.00 89.06 222 GLY A CA 1
ATOM 1729 C C . GLY A 1 222 ? -5.034 2.999 4.086 1.00 89.06 222 GLY A C 1
ATOM 1730 O O . GLY A 1 222 ? -6.152 3.512 4.174 1.00 89.06 222 GLY A O 1
ATOM 1731 N N . ASN A 1 223 ? -4.639 2.357 2.985 1.00 88.62 223 ASN A N 1
ATOM 1732 C CA . ASN A 1 223 ? -5.502 2.144 1.821 1.00 88.62 223 ASN A CA 1
ATOM 1733 C C . ASN A 1 223 ? -6.577 1.057 2.038 1.00 88.62 223 ASN A C 1
ATOM 1735 O O . ASN A 1 223 ? -7.587 1.068 1.333 1.00 88.62 223 ASN A O 1
ATOM 1739 N N . ASP A 1 224 ? -6.432 0.211 3.062 1.00 90.44 224 ASP A N 1
ATOM 1740 C CA . ASP A 1 224 ? -7.359 -0.872 3.417 1.00 90.44 224 ASP A CA 1
ATOM 1741 C C . ASP A 1 224 ? -8.325 -0.509 4.560 1.00 90.44 224 ASP A C 1
ATOM 1743 O O . ASP A 1 224 ? -9.193 -1.305 4.927 1.00 90.44 224 ASP A O 1
ATOM 1747 N N . LEU A 1 225 ? -8.253 0.714 5.101 1.00 88.56 225 LEU A N 1
ATOM 1748 C CA . LEU A 1 225 ? -9.115 1.169 6.205 1.00 88.56 225 LEU A CA 1
ATOM 1749 C C . LEU A 1 225 ? -10.610 0.999 5.920 1.00 88.56 225 LEU A C 1
ATOM 1751 O O . LEU A 1 225 ? -11.390 0.689 6.820 1.00 88.56 225 LEU A O 1
ATOM 1755 N N . LYS A 1 226 ? -11.029 1.189 4.666 1.00 89.75 226 LYS A N 1
ATOM 1756 C CA . LYS A 1 226 ? -12.426 0.984 4.280 1.00 89.75 226 LYS A CA 1
ATOM 1757 C C . LYS A 1 226 ? -12.847 -0.477 4.472 1.00 89.75 226 LYS A C 1
ATOM 1759 O O . LYS A 1 226 ? -13.902 -0.717 5.049 1.00 89.75 226 LYS A O 1
ATOM 1764 N N . HIS A 1 227 ? -12.026 -1.422 4.017 1.00 88.75 227 HIS A N 1
ATOM 1765 C CA . HIS A 1 227 ? -12.272 -2.860 4.153 1.00 88.75 227 HIS A CA 1
ATOM 1766 C C . HIS A 1 227 ? -12.241 -3.289 5.627 1.00 88.75 227 HIS A C 1
ATOM 1768 O O . HIS A 1 227 ? -13.127 -4.006 6.088 1.00 88.75 227 HIS A O 1
ATOM 1774 N N . MET A 1 228 ? -11.284 -2.772 6.406 1.00 89.50 228 MET A N 1
ATOM 1775 C CA . MET A 1 228 ? -11.247 -2.972 7.860 1.00 89.50 228 MET A CA 1
ATOM 1776 C C . MET A 1 228 ? -12.590 -2.594 8.502 1.00 89.50 228 MET A C 1
ATOM 1778 O O . MET A 1 228 ? -13.176 -3.362 9.261 1.00 89.50 228 MET A O 1
ATOM 1782 N N . VAL A 1 229 ? -13.125 -1.424 8.156 1.00 89.31 229 VAL A N 1
ATOM 1783 C CA . VAL A 1 229 ? -14.373 -0.937 8.743 1.00 89.31 229 VAL A CA 1
ATOM 1784 C C . VAL A 1 229 ? -15.596 -1.688 8.224 1.00 89.31 229 VAL A C 1
ATOM 1786 O O . VAL A 1 229 ? -16.450 -2.069 9.020 1.00 89.31 229 VAL A O 1
ATOM 1789 N N . GLU A 1 230 ? -15.731 -1.858 6.911 1.00 89.56 230 GLU A N 1
ATOM 1790 C CA . GLU A 1 230 ? -16.948 -2.403 6.304 1.00 89.56 230 GLU A CA 1
ATOM 1791 C C . GLU A 1 230 ? -17.110 -3.901 6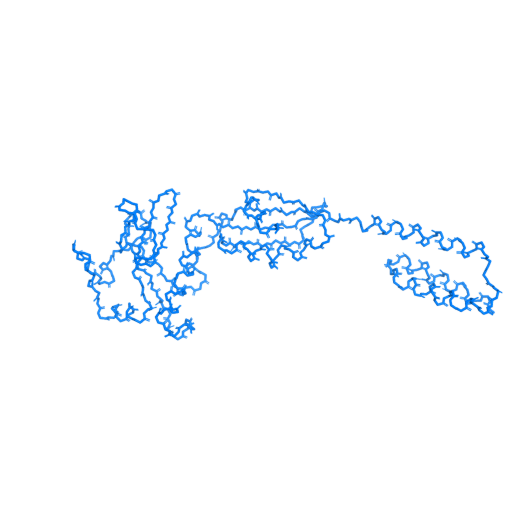.520 1.00 89.56 230 GLU A C 1
ATOM 1793 O O . GLU A 1 230 ? -18.212 -4.336 6.856 1.00 89.56 230 GLU A O 1
ATOM 1798 N N . ASP A 1 231 ? -16.029 -4.660 6.373 1.00 88.88 231 ASP A N 1
ATOM 1799 C CA . ASP A 1 231 ? -16.101 -6.119 6.358 1.00 88.88 231 ASP A CA 1
ATOM 1800 C C . ASP A 1 231 ? -15.818 -6.732 7.727 1.00 88.88 231 ASP A C 1
ATOM 1802 O O . ASP A 1 231 ? -16.302 -7.826 8.009 1.00 88.88 231 ASP A O 1
ATOM 1806 N N . ASN A 1 232 ? -15.089 -6.018 8.594 1.00 88.94 232 ASN A N 1
ATOM 1807 C CA . ASN A 1 232 ? -14.697 -6.541 9.899 1.00 88.94 232 ASN A CA 1
ATOM 1808 C C . ASN A 1 232 ? -15.430 -5.828 11.041 1.00 88.94 232 ASN A C 1
ATOM 1810 O O . ASN A 1 232 ? -16.089 -6.481 11.833 1.00 88.94 232 ASN A O 1
ATOM 1814 N N . ILE A 1 233 ? -15.437 -4.490 11.098 1.00 88.06 233 ILE A N 1
ATOM 1815 C CA . ILE A 1 233 ? -16.039 -3.767 12.239 1.00 88.06 233 ILE A CA 1
ATOM 1816 C C . ILE A 1 233 ? -17.573 -3.674 12.142 1.00 88.06 233 ILE A C 1
ATOM 1818 O O . ILE A 1 233 ? -18.282 -4.034 13.083 1.00 88.06 233 ILE A O 1
ATOM 1822 N N . LYS A 1 234 ? -18.119 -3.178 11.020 1.00 88.62 234 LYS A N 1
ATOM 1823 C CA . LYS A 1 234 ? -19.564 -2.908 10.858 1.00 88.62 234 LYS A CA 1
ATOM 1824 C C . LYS A 1 234 ? -20.465 -4.109 11.175 1.00 88.62 234 LYS A C 1
ATOM 1826 O O . LYS A 1 234 ? -21.489 -3.869 11.820 1.00 88.62 234 LYS A O 1
ATOM 1831 N N . PRO A 1 235 ? -20.140 -5.360 10.791 1.00 87.75 235 PRO A N 1
ATOM 1832 C CA . PRO A 1 235 ? -20.970 -6.518 11.112 1.00 87.75 235 PRO A CA 1
ATOM 1833 C C . PRO A 1 235 ? -21.227 -6.697 12.613 1.00 87.75 235 PRO A C 1
ATOM 1835 O O . PRO A 1 235 ? -22.318 -7.124 12.991 1.00 87.75 235 PRO A O 1
ATOM 1838 N N . HIS A 1 236 ? -20.279 -6.308 13.471 1.00 85.12 236 HIS A N 1
ATOM 1839 C CA . HIS A 1 236 ? -20.427 -6.396 14.927 1.00 85.12 236 HIS A CA 1
ATOM 1840 C C . HIS A 1 236 ? -21.250 -5.249 15.532 1.00 85.12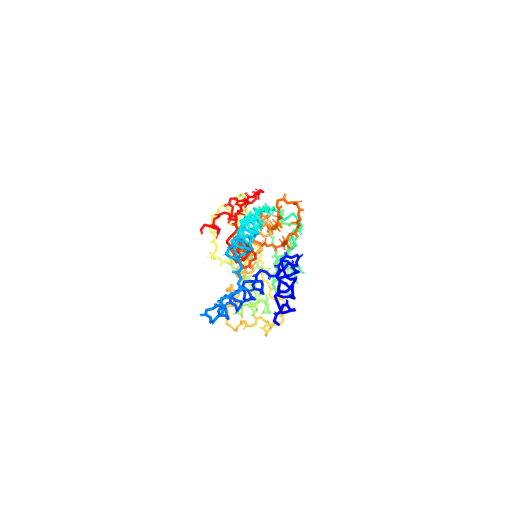 236 HIS A C 1
ATOM 1842 O O . HIS A 1 236 ? -21.802 -5.403 16.620 1.00 85.12 236 HIS A O 1
ATOM 1848 N N . LEU A 1 237 ? -21.372 -4.114 14.835 1.00 85.06 237 LEU A N 1
ATOM 1849 C CA . LEU A 1 237 ? -22.039 -2.907 15.346 1.00 85.06 237 LEU A CA 1
ATOM 1850 C C . LEU A 1 237 ? -23.543 -2.842 15.032 1.00 85.06 237 LEU A C 1
ATOM 1852 O O . LEU A 1 237 ? -24.250 -1.984 15.563 1.00 85.06 237 LEU A O 1
ATOM 1856 N N . VAL A 1 238 ? -24.060 -3.710 14.154 1.00 83.19 238 VAL A N 1
ATOM 1857 C CA . VAL A 1 238 ? -25.456 -3.635 13.693 1.00 83.19 238 VAL A CA 1
ATOM 1858 C C . VAL A 1 238 ? -26.432 -3.809 14.860 1.00 83.19 238 VAL A C 1
ATOM 1860 O O . VAL A 1 238 ? -26.531 -4.878 15.456 1.00 83.19 238 VAL A O 1
ATOM 1863 N N . GLY A 1 239 ? -27.204 -2.757 15.149 1.00 76.50 239 GLY A N 1
ATOM 1864 C CA . GLY A 1 239 ? -28.229 -2.773 16.198 1.00 76.50 239 GLY A CA 1
ATOM 1865 C C . GLY A 1 239 ? -27.688 -2.655 17.626 1.00 76.50 239 GLY A C 1
ATOM 1866 O O . GLY A 1 239 ? -28.466 -2.828 18.563 1.00 76.50 239 GLY A O 1
ATOM 1867 N N . LYS A 1 240 ? -26.395 -2.349 17.794 1.00 82.75 240 LYS A N 1
ATOM 1868 C CA . LYS A 1 240 ? -25.745 -2.132 19.091 1.00 82.75 240 LYS A CA 1
ATOM 1869 C C . LYS A 1 240 ? -25.338 -0.669 19.260 1.00 82.75 240 LYS A C 1
ATOM 1871 O O . LYS A 1 240 ? -25.047 0.026 18.286 1.00 82.75 240 LYS A O 1
ATOM 1876 N N . GLU A 1 241 ? -25.337 -0.190 20.499 1.00 83.50 241 GLU A N 1
ATOM 1877 C CA . GLU A 1 241 ? -24.749 1.111 20.818 1.00 83.50 241 GLU A CA 1
ATOM 1878 C C . GLU A 1 241 ? -23.223 0.954 20.818 1.00 83.50 241 GLU A C 1
ATOM 1880 O O . GLU A 1 241 ? -22.718 -0.092 21.215 1.00 83.50 241 GLU A O 1
ATOM 1885 N N . TYR A 1 242 ? -22.462 1.932 20.327 1.00 86.88 242 TYR A N 1
ATOM 1886 C CA . TYR A 1 242 ? -21.006 1.797 20.281 1.00 86.88 242 TYR A CA 1
ATOM 1887 C C . TYR A 1 242 ? -20.275 3.117 20.489 1.00 86.88 242 TYR A C 1
ATOM 1889 O O . TYR A 1 242 ? -20.771 4.202 20.181 1.00 86.88 242 TYR A O 1
ATOM 1897 N N . GLU A 1 243 ? -19.056 3.011 21.002 1.00 87.94 243 GLU A N 1
ATOM 1898 C CA . GLU A 1 243 ? -18.139 4.117 21.211 1.00 87.94 243 GLU A CA 1
ATOM 1899 C C . GLU A 1 243 ? -16.797 3.798 20.554 1.00 87.94 243 GLU A C 1
ATOM 1901 O O . GLU A 1 243 ? -16.189 2.771 20.835 1.00 87.94 243 GLU A O 1
ATOM 1906 N N . VAL A 1 244 ? -16.319 4.694 19.688 1.00 88.00 244 VAL A N 1
ATOM 1907 C CA . VAL A 1 244 ? -15.015 4.540 19.031 1.00 88.00 244 VAL A CA 1
ATOM 1908 C C . VAL A 1 244 ? -13.965 5.368 19.767 1.00 88.00 244 VAL A C 1
ATOM 1910 O O . VAL A 1 244 ? -14.149 6.575 19.964 1.00 88.00 244 VAL A O 1
ATOM 1913 N N . ARG A 1 245 ? -12.857 4.731 20.144 1.00 90.69 245 ARG A N 1
ATOM 1914 C CA . ARG A 1 245 ? -11.718 5.312 20.868 1.00 90.69 245 ARG A CA 1
ATOM 1915 C C . ARG A 1 245 ? -10.399 5.003 20.152 1.00 90.69 245 ARG A C 1
ATOM 1917 O O . ARG A 1 245 ? -10.355 4.209 19.218 1.00 90.69 245 ARG A O 1
ATOM 1924 N N . GLY A 1 246 ? -9.323 5.637 20.614 1.00 86.94 246 GLY A N 1
ATOM 1925 C CA . GLY A 1 246 ? -7.961 5.383 20.146 1.00 86.94 246 GLY A CA 1
ATOM 1926 C C . GLY A 1 246 ? -7.389 6.467 19.233 1.00 86.94 246 GLY A C 1
ATOM 1927 O O . GLY A 1 246 ? -8.033 7.477 18.943 1.00 86.94 246 GLY A O 1
ATOM 1928 N N . GLU A 1 247 ? -6.137 6.264 18.835 1.00 83.81 247 GLU A N 1
ATOM 1929 C CA . GLU A 1 247 ? -5.287 7.265 18.179 1.00 83.81 247 GLU A CA 1
ATOM 1930 C C . GLU A 1 247 ? -5.683 7.504 16.716 1.00 83.81 247 GLU A C 1
ATOM 1932 O O . GLU A 1 247 ? -5.611 8.632 16.231 1.00 83.81 247 GLU A O 1
ATOM 1937 N N . ALA A 1 248 ? -6.180 6.467 16.039 1.00 81.62 248 ALA A N 1
ATOM 1938 C CA . ALA A 1 248 ? -6.629 6.521 14.646 1.00 81.62 248 ALA A CA 1
ATOM 1939 C C . ALA A 1 248 ? -8.161 6.660 14.507 1.00 81.62 248 ALA A C 1
ATOM 1941 O O . ALA A 1 248 ? -8.737 6.424 13.440 1.00 81.62 248 ALA A O 1
ATOM 1942 N N . ARG A 1 249 ? -8.850 7.066 15.585 1.00 84.25 249 ARG A N 1
ATOM 1943 C CA . ARG A 1 249 ? -10.316 7.213 15.621 1.00 84.25 249 ARG A CA 1
ATOM 1944 C C . ARG A 1 249 ? -10.846 8.051 14.458 1.00 84.25 249 ARG A C 1
ATOM 1946 O O . ARG A 1 249 ? -11.838 7.672 13.839 1.00 84.25 249 ARG A O 1
ATOM 1953 N N . ASP A 1 250 ? -10.229 9.197 14.183 1.00 83.81 250 ASP A N 1
ATOM 1954 C CA . ASP A 1 250 ? -10.742 10.152 13.195 1.00 83.81 250 ASP A CA 1
ATOM 1955 C C . ASP A 1 250 ? -10.724 9.604 11.766 1.00 83.81 250 ASP A C 1
ATOM 1957 O O . ASP A 1 250 ? -11.535 10.022 10.937 1.00 83.81 250 ASP A O 1
ATOM 1961 N N . GLU A 1 251 ? -9.830 8.665 11.472 1.00 82.38 251 GLU A N 1
ATOM 1962 C CA . GLU A 1 251 ? -9.713 8.046 10.154 1.00 82.38 251 GLU A CA 1
ATOM 1963 C C . GLU A 1 251 ? -10.787 6.977 9.956 1.00 82.38 251 GLU A C 1
ATOM 1965 O O . GLU A 1 251 ? -11.489 6.982 8.943 1.00 82.38 251 GLU A O 1
ATOM 1970 N N . VAL A 1 252 ? -11.012 6.143 10.973 1.00 81.75 252 VAL A N 1
ATOM 1971 C CA . VAL A 1 252 ? -12.057 5.107 10.975 1.00 81.75 252 VAL A CA 1
ATOM 1972 C C . VAL A 1 252 ? -13.464 5.703 11.030 1.00 81.75 252 VAL A C 1
ATOM 1974 O O . VAL A 1 252 ? -14.370 5.260 10.318 1.00 81.75 252 VAL A O 1
ATOM 1977 N N . MET A 1 253 ? -13.653 6.779 11.796 1.00 83.88 253 MET A N 1
ATOM 1978 C CA . MET A 1 253 ? -14.938 7.475 11.906 1.00 83.88 253 MET A CA 1
ATOM 1979 C C . MET A 1 253 ? -15.428 8.076 10.582 1.00 83.88 253 MET A C 1
ATOM 1981 O O . MET A 1 253 ? -16.601 8.435 10.490 1.00 83.88 253 MET A O 1
ATOM 1985 N N . ARG A 1 254 ? -14.576 8.207 9.556 1.00 84.31 254 ARG A N 1
ATOM 1986 C CA . ARG A 1 254 ? -15.002 8.634 8.210 1.00 84.31 254 ARG A CA 1
ATOM 1987 C C . ARG A 1 254 ? -15.787 7.547 7.479 1.00 84.31 254 ARG A C 1
ATOM 1989 O O . ARG A 1 254 ? -16.683 7.884 6.717 1.00 84.31 254 ARG A O 1
ATOM 1996 N N . TYR A 1 255 ? -15.473 6.277 7.730 1.00 83.94 255 TYR A N 1
ATOM 1997 C CA . TYR A 1 255 ? -16.074 5.126 7.048 1.00 83.94 255 TYR A CA 1
ATOM 1998 C C . TYR A 1 255 ? -17.263 4.519 7.806 1.00 83.94 255 TYR A C 1
ATOM 2000 O O . TYR A 1 255 ? -18.057 3.777 7.225 1.00 83.94 255 TYR A O 1
ATOM 2008 N N . LEU A 1 256 ? -17.398 4.834 9.097 1.00 78.69 256 LEU A N 1
ATOM 2009 C CA . LEU A 1 256 ? -18.529 4.419 9.935 1.00 78.69 256 LEU A CA 1
ATOM 2010 C C . LEU A 1 256 ? -19.778 5.308 9.794 1.00 78.69 256 LEU A C 1
ATOM 2012 O O . LEU A 1 256 ? -20.834 4.915 10.282 1.00 78.69 256 LEU A O 1
ATOM 2016 N N . ARG A 1 257 ? -19.659 6.490 9.177 1.00 71.62 257 ARG A N 1
ATOM 2017 C CA . ARG A 1 257 ? -20.783 7.416 8.946 1.00 71.62 257 ARG A CA 1
ATOM 2018 C C . ARG A 1 257 ? -21.659 7.014 7.766 1.00 71.62 257 ARG A C 1
ATOM 2020 O O . ARG A 1 257 ? -21.150 6.337 6.847 1.00 71.62 257 ARG A O 1
#

Mean predicted aligned error: 14.47 Å

Solvent-accessible surface area (backbone atoms only — not comparable to full-atom values): 14545 Å² total; per-residue (Å²): 122,75,73,60,60,57,54,53,52,50,50,39,53,49,26,60,73,66,73,39,58,68,60,32,53,49,56,50,50,53,51,54,61,60,46,77,79,49,96,82,69,60,70,68,57,58,50,49,53,52,48,53,51,46,53,51,46,54,56,44,55,62,65,61,51,62,61,41,31,40,38,39,25,40,70,36,89,81,53,74,59,75,55,76,75,74,53,50,56,46,79,43,36,44,45,80,90,44,95,76,41,41,63,55,59,82,70,52,38,43,80,40,97,84,74,49,75,45,57,41,74,72,56,42,50,28,46,75,57,35,44,25,45,53,16,23,38,28,53,77,101,51,57,42,60,28,55,61,90,71,54,78,84,42,92,83,41,33,42,76,68,35,25,39,38,34,49,75,59,63,74,80,76,68,76,47,86,47,43,67,51,30,48,52,52,51,48,56,50,33,54,50,43,27,21,56,76,60,63,34,23,30,28,42,39,34,26,43,83,86,68,49,80,76,49,70,56,68,74,38,37,58,89,40,50,60,55,50,41,60,74,60,48,46,75,76,45,71,93,39,46,72,48,79,38,60,83,44,32,77,66,54,56,64,68,74,104

Sequence (257 aa):
MAMGHTALTLNIKRALSNDELGVAKELLRDALGSLGGLGGLDKTMARAIRAELRTASDGMEHRVTGDKLIVTVKYDSDLQCPTDWDCQWALYPFNSRLMNSKNPSEFGLRMGRDGNIKAPIGLQRKLDVGTAFMLDYYEHGGSAWSLHGEGMQCRWDTSSYDGILIWENKPSDMGAKTREARAKDANSFLETYNCWANGQGYGYEIENEEGEDIDSCWGFYGNDLKHMVEDNIKPHLVGKEYEVRGEARDEVMRYLR

Nearest PDB structures (foldseek):
  4nzc-assembly1_A  TM=2.990E-01  e=7.180E-01  Serratia proteamaculans 568
  8xbd-assembly2_A  TM=2.812E-01  e=1.517E+00  uncultured bacterium
  9g8n-assembly1_N  TM=1.975E-01  e=5.956E-01  Homo sapiens
  6hm1-assembly1_A  TM=2.852E-01  e=2.346E+00  Serratia proteamaculans 568

Foldseek 3Di:
DVVVVVVLVVVLVVCLVVVVVVVNVVSVVVVVVVCVPDPDDPPVVVVVVVVVNVCSVVVVVVVVPQFAKEKEKEFDPPQDALCVPPNFKDKAFCDPVDPRHDPCCVQPWDQDPVRDIDGDPVVVVCCVQQQKFFWKWFDDLAIAIAGFPPDDDDPPGIDGSRIMMGGPDDPVVQVDRGNVSSNVVVRVSRQQNRQVRRSQWMKMWMATPVRDTPDIDTNDGLVCLLVCQPVPPVVVPVPHRYDYDYDCRVSNVVNVD

Radius of gyration: 32.31 Å; Cα contacts (8 Å, |Δi|>4): 348; chains: 1; bounding box: 89×54×62 Å

Secondary structure (DSSP, 8-state):
-HHHHHHHHHHHHHHHHTT-HHHHHHHHHHHHHHHTS---S-HHHHHHHHHHHHHHHHHHHTTS----EEEEEEE-TT---TTTSS-SEEEEE--TTSTT---GGGGT-EE-TTS-EE--HHHHHHHHHTSEEEEEEEESSSEEEEETTTS---TTTEEEEEEEEEE-S-TTTT---SHHHHHHHHHHHHHHHHHHHTT-EEEEEEE-TT--EEEEEEEEEGGGHHHIIIIIIHHHHTTS-EEEESTTHHHHTTT--

pLDDT: mean 78.77, std 16.32, range [36.5, 96.81]